Protein AF-A0A9D5GF96-F1 (afdb_monomer_lite)

Radius of gyration: 24.93 Å; chains: 1; bounding box: 63×46×64 Å

Sequence (217 aa):
MEAALASGSPEESEHNRRQPTAHPGPMIQRDYLDPLGLSAAKLAEHIGMDGRVLDAMLSGKRSIDVAAAIRLGRSLQLNPVIIMERQTRYDFAVLRDDAELESIDVLPRDENFPFPEIGYLRGRLAGLRETWGYGDVRPETLGFLADADYDGHDMLLRLHDLRPGARLRVYAPEGHVLWVGVVLETLQGQPLLPYARPGVWIGWFVQRYRADFIPAR

Foldseek 3Di:
DDDDDPDPDPVVVPVPPDPQLDQCLCVCCVVFCVVVVHQLCNLCVVLVHDSVVSVCSNVVVDQQDLSNLVSSCVVRVHDSVVNVVSSVVNVCSVCVPPPVVVPDDDDDPDFPNDPDPDDWFKFWKAFDADDDDDDDDDHGFIWTFGCPPPPDDDNDGDIGGLAFQKWKFWADPVGHTPDTGTFHADPVGHTDDPPDDPPPVVVRHVVGTIMTIDDHD

pLDDT: mean 78.45, std 20.16, range [30.78, 98.38]

Structure (mmCIF, N/CA/C/O backbone):
data_AF-A0A9D5GF96-F1
#
_entry.id   AF-A0A9D5GF96-F1
#
loop_
_atom_site.group_PDB
_atom_site.id
_atom_site.type_symbol
_atom_site.label_atom_id
_atom_site.label_alt_id
_atom_site.label_comp_id
_atom_site.label_asym_id
_atom_site.label_entity_id
_atom_site.label_seq_id
_atom_site.pdbx_PDB_ins_code
_atom_site.Cartn_x
_atom_site.Cartn_y
_atom_site.Cartn_z
_atom_site.occupancy
_atom_site.B_iso_or_equiv
_atom_site.auth_seq_id
_atom_site.auth_comp_id
_atom_site.auth_asym_id
_atom_site.auth_atom_id
_atom_site.pdbx_PDB_model_num
ATOM 1 N N . MET A 1 1 ? 40.895 -30.930 17.895 1.00 38.97 1 MET A N 1
ATOM 2 C CA . MET A 1 1 ? 39.976 -30.163 18.754 1.00 38.97 1 MET A CA 1
ATOM 3 C C . MET A 1 1 ? 39.258 -29.182 17.845 1.00 38.97 1 MET A C 1
ATOM 5 O O . MET A 1 1 ? 39.724 -28.068 17.704 1.00 38.97 1 MET A O 1
ATOM 9 N N . GLU A 1 2 ? 38.221 -29.641 17.144 1.00 31.61 2 GLU A N 1
ATOM 10 C CA . GLU A 1 2 ? 37.323 -28.772 16.369 1.00 31.61 2 GLU A CA 1
ATOM 11 C C . GLU A 1 2 ? 36.044 -29.558 16.055 1.00 31.61 2 GLU A C 1
ATOM 13 O O . GLU A 1 2 ? 35.947 -30.302 15.084 1.00 31.61 2 GLU A O 1
ATOM 18 N N . ALA A 1 3 ? 35.102 -29.476 16.988 1.00 31.53 3 ALA A N 1
ATOM 19 C CA . ALA A 1 3 ? 33.744 -29.968 16.851 1.00 31.53 3 ALA A CA 1
ATOM 20 C C . ALA A 1 3 ? 32.804 -28.859 17.338 1.00 31.53 3 ALA A C 1
ATOM 22 O O . ALA A 1 3 ? 33.082 -28.254 18.373 1.00 31.53 3 ALA A O 1
ATOM 23 N N . ALA A 1 4 ? 31.692 -28.692 16.612 1.00 30.78 4 ALA A N 1
ATOM 24 C CA . ALA A 1 4 ? 30.549 -27.810 16.877 1.00 30.78 4 ALA A CA 1
ATOM 25 C C . ALA A 1 4 ? 30.834 -26.305 16.645 1.00 30.78 4 ALA A C 1
ATOM 27 O O . ALA A 1 4 ? 31.829 -25.772 17.108 1.00 30.78 4 ALA A O 1
ATOM 28 N N . LEU A 1 5 ? 30.020 -25.537 15.915 1.00 36.00 5 LEU A N 1
ATOM 29 C CA . LEU A 1 5 ? 28.557 -25.504 15.902 1.00 36.00 5 LEU A CA 1
ATOM 30 C C . LEU A 1 5 ? 28.037 -25.102 14.508 1.00 36.00 5 LEU A C 1
ATOM 32 O O . LEU A 1 5 ? 27.970 -23.924 14.169 1.00 36.00 5 LEU A O 1
ATOM 36 N N . ALA A 1 6 ? 27.625 -26.088 13.715 1.00 47.34 6 ALA A N 1
ATOM 37 C CA . ALA A 1 6 ? 26.588 -25.897 12.710 1.00 47.34 6 ALA A CA 1
ATOM 38 C C . ALA A 1 6 ? 25.279 -26.367 13.354 1.00 47.34 6 ALA A C 1
ATOM 40 O O . ALA A 1 6 ? 24.998 -27.562 13.405 1.00 47.34 6 ALA A O 1
ATOM 41 N N . SER A 1 7 ? 24.520 -25.435 13.924 1.00 37.41 7 SER A N 1
ATOM 42 C CA . SER A 1 7 ? 23.167 -25.689 14.424 1.00 37.41 7 SER A CA 1
ATOM 43 C C . SER A 1 7 ? 22.298 -24.451 14.212 1.00 37.41 7 SER A C 1
ATOM 45 O O . SER A 1 7 ? 21.843 -23.826 15.164 1.00 37.41 7 SER A O 1
ATOM 47 N N . GLY A 1 8 ? 22.087 -24.083 12.948 1.00 33.91 8 GLY A N 1
ATOM 48 C CA . GLY A 1 8 ? 20.851 -23.401 12.579 1.00 33.91 8 GLY A CA 1
ATOM 49 C C . GLY A 1 8 ? 19.760 -24.465 12.562 1.00 33.91 8 GLY A C 1
ATOM 50 O O . GLY A 1 8 ? 19.752 -25.319 11.676 1.00 33.91 8 GLY A O 1
ATOM 51 N N . SER A 1 9 ? 18.928 -24.497 13.600 1.00 34.41 9 SER A N 1
ATOM 52 C CA . SER A 1 9 ? 17.789 -25.413 13.693 1.00 34.41 9 SER A CA 1
ATOM 53 C C . SER A 1 9 ? 16.828 -25.166 12.514 1.00 34.41 9 SER A C 1
ATOM 55 O O . SER A 1 9 ? 16.569 -24.002 12.197 1.00 34.41 9 SER A O 1
ATOM 57 N N . PRO A 1 10 ? 16.237 -26.208 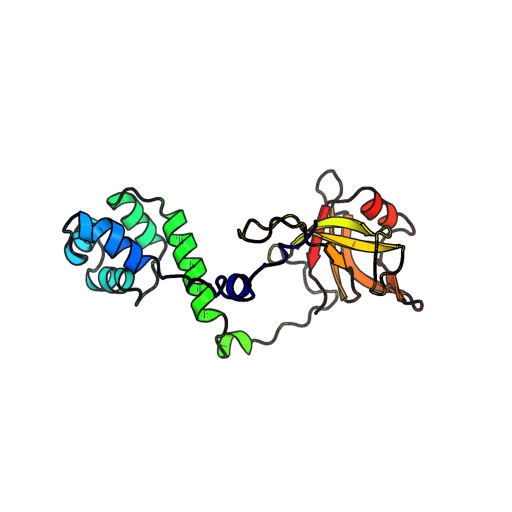11.892 1.00 39.41 10 PRO A N 1
ATOM 58 C CA . PRO A 1 10 ? 15.168 -26.037 10.903 1.00 39.41 10 PRO A CA 1
ATOM 59 C C . PRO A 1 10 ? 13.952 -25.262 11.450 1.00 39.41 10 PRO A C 1
ATOM 61 O O . PRO A 1 10 ? 13.123 -24.791 10.675 1.00 39.41 10 PRO A O 1
ATOM 64 N N . GLU A 1 11 ? 13.862 -25.079 12.770 1.00 37.50 11 GLU A N 1
ATOM 65 C CA . GLU A 1 11 ? 12.769 -24.379 13.447 1.00 37.50 11 GLU A CA 1
ATOM 66 C C . GLU A 1 11 ? 12.821 -22.842 13.304 1.00 37.50 11 GLU A C 1
ATOM 68 O O . GLU A 1 11 ? 11.777 -22.192 13.373 1.00 37.50 11 GLU A O 1
ATOM 73 N N . GLU A 1 12 ? 13.980 -22.230 13.014 1.00 35.09 12 GLU A N 1
ATOM 74 C CA . GLU A 1 12 ? 14.066 -20.768 12.785 1.00 35.09 12 GLU A CA 1
ATOM 75 C C . GLU A 1 12 ? 13.494 -20.340 11.421 1.00 35.09 12 GLU A C 1
ATOM 77 O O . GLU A 1 12 ? 13.177 -19.169 11.211 1.00 35.09 12 GLU A O 1
ATOM 82 N N . SER A 1 13 ? 13.277 -21.294 10.509 1.00 36.12 13 SER A N 1
ATOM 83 C CA . SER A 1 13 ? 12.710 -21.041 9.174 1.00 36.12 13 SER A CA 1
ATOM 84 C C . SER A 1 13 ? 11.177 -20.985 9.170 1.00 36.12 13 SER A C 1
ATOM 86 O O . SER A 1 13 ? 10.570 -20.607 8.168 1.00 36.12 13 SER A O 1
ATOM 88 N N . GLU A 1 14 ? 10.536 -21.342 10.286 1.00 34.00 14 GLU A N 1
ATOM 89 C CA . GLU A 1 14 ? 9.080 -21.481 10.379 1.00 34.00 14 GLU A CA 1
ATOM 90 C C . GLU A 1 14 ? 8.408 -20.409 11.253 1.00 34.00 14 GLU A C 1
ATOM 92 O O . GLU A 1 14 ? 7.183 -20.266 11.234 1.00 34.00 14 GLU A O 1
ATOM 97 N N . HIS A 1 15 ? 9.190 -19.588 11.967 1.00 36.59 15 HIS A N 1
ATOM 98 C CA . HIS A 1 15 ? 8.663 -18.513 12.816 1.00 36.59 15 HIS A CA 1
ATOM 99 C C . HIS A 1 15 ? 8.299 -17.227 12.047 1.00 36.59 15 HIS A C 1
ATOM 101 O O . HIS A 1 15 ? 7.688 -16.323 12.610 1.00 36.59 15 HIS A O 1
ATOM 107 N N . ASN A 1 16 ? 8.585 -17.154 10.741 1.00 36.28 16 ASN A N 1
ATOM 108 C CA . ASN A 1 16 ? 8.136 -16.059 9.871 1.00 36.28 16 ASN A CA 1
ATOM 109 C C . ASN A 1 16 ? 6.821 -16.390 9.135 1.00 36.28 16 ASN A C 1
ATOM 111 O O . ASN A 1 16 ? 6.555 -15.919 8.024 1.00 36.28 16 ASN A O 1
ATOM 115 N N . ARG A 1 17 ? 5.966 -17.225 9.742 1.00 38.62 17 ARG A N 1
ATOM 116 C CA . ARG A 1 17 ? 4.560 -17.334 9.344 1.00 38.62 17 ARG A CA 1
ATOM 117 C C . ARG A 1 17 ? 3.888 -16.001 9.660 1.00 38.62 17 ARG A C 1
ATOM 119 O O . ARG A 1 17 ? 3.440 -15.796 10.781 1.00 38.62 17 ARG A O 1
ATOM 126 N N . ARG A 1 18 ? 3.871 -15.112 8.658 1.00 47.00 18 ARG A N 1
ATOM 127 C CA . ARG A 1 18 ? 2.873 -14.057 8.413 1.00 47.00 18 ARG A CA 1
ATOM 128 C C . ARG A 1 18 ? 2.091 -13.721 9.684 1.00 47.00 18 ARG A C 1
ATOM 130 O O . ARG A 1 18 ? 1.028 -14.306 9.896 1.00 47.00 18 ARG A O 1
ATOM 137 N N . GLN A 1 19 ? 2.599 -12.824 10.538 1.00 42.56 19 GLN A N 1
ATOM 138 C CA . GLN A 1 19 ? 1.721 -12.258 11.563 1.00 42.56 19 GLN A CA 1
ATOM 139 C C . GLN A 1 19 ? 0.472 -11.767 10.825 1.00 42.56 19 GLN A C 1
ATOM 141 O O . GLN A 1 19 ? 0.627 -10.985 9.879 1.00 42.56 19 GLN A O 1
ATOM 146 N N . PRO A 1 20 ? -0.731 -12.267 11.165 1.00 55.22 20 PRO A N 1
ATOM 147 C CA . PRO A 1 20 ? -1.938 -11.839 10.490 1.00 55.22 20 PRO A CA 1
ATOM 148 C C . PRO A 1 20 ? -1.979 -10.328 10.617 1.00 55.22 20 PRO A C 1
ATOM 150 O O . PRO A 1 20 ? -1.905 -9.798 11.730 1.00 55.22 20 PRO A O 1
ATOM 153 N N . THR A 1 21 ? -2.013 -9.627 9.488 1.00 73.56 21 THR A N 1
ATOM 154 C CA . THR A 1 21 ? -2.214 -8.187 9.506 1.00 73.56 21 THR A CA 1
ATOM 155 C C . THR A 1 21 ? -3.525 -7.978 10.245 1.00 73.56 21 THR A C 1
ATOM 157 O O . THR A 1 21 ? -4.556 -8.478 9.812 1.00 73.56 21 THR A O 1
ATOM 160 N N . ALA A 1 22 ? -3.465 -7.402 11.444 1.00 86.12 22 ALA A N 1
ATOM 161 C CA . ALA A 1 22 ? -4.611 -7.337 12.337 1.00 86.12 22 ALA A CA 1
ATOM 162 C C . ALA A 1 22 ? -5.377 -6.044 12.081 1.00 86.12 22 ALA A C 1
ATOM 164 O O . ALA A 1 22 ? -4.770 -4.981 11.921 1.00 86.12 22 ALA A O 1
ATOM 165 N N . HIS A 1 23 ? -6.706 -6.133 12.084 1.00 94.56 23 HIS A N 1
ATOM 166 C CA . HIS A 1 23 ? -7.559 -4.957 11.985 1.00 94.56 23 HIS A CA 1
ATOM 167 C C . HIS A 1 23 ? -7.183 -3.955 13.099 1.00 94.56 23 HIS A C 1
ATOM 169 O O . HIS A 1 23 ? -6.974 -4.372 14.244 1.00 94.56 23 HIS A O 1
ATOM 175 N N . PRO A 1 24 ? -7.087 -2.643 12.819 1.00 95.88 24 PRO A N 1
ATOM 176 C CA . PRO A 1 24 ? -6.679 -1.658 13.826 1.00 95.88 24 PRO A CA 1
ATOM 177 C C . PRO A 1 24 ? -7.695 -1.493 14.967 1.00 95.88 24 PRO A C 1
ATOM 179 O O . PRO A 1 24 ? -7.305 -1.195 16.090 1.00 95.88 24 PRO A O 1
ATOM 182 N N . GLY A 1 25 ? -8.983 -1.717 14.703 1.00 97.25 25 GLY A N 1
ATOM 183 C CA . GLY A 1 25 ? -10.068 -1.612 15.689 1.00 97.25 25 GLY A CA 1
ATOM 184 C C . GLY A 1 25 ? -9.813 -2.338 17.019 1.00 97.25 25 GLY A C 1
ATOM 185 O O . GLY A 1 25 ? -9.785 -1.668 18.052 1.00 97.25 25 GLY A O 1
ATOM 186 N N . PRO A 1 26 ? -9.562 -3.664 17.021 1.00 96.44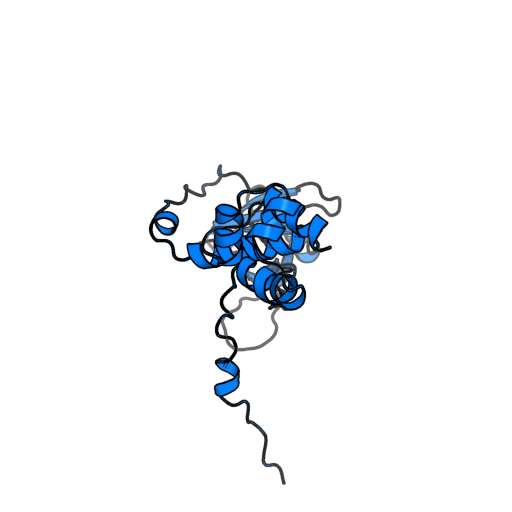 26 PRO A N 1
ATOM 187 C CA . PRO A 1 26 ? -9.292 -4.405 18.255 1.00 96.44 26 PRO A CA 1
ATOM 188 C C . PRO A 1 26 ? -8.087 -3.887 19.048 1.00 96.44 26 PRO A C 1
ATOM 190 O O . PRO A 1 26 ? -8.087 -3.948 20.274 1.00 96.44 26 PRO A O 1
ATOM 193 N N . MET A 1 27 ? -7.075 -3.344 18.362 1.00 95.00 27 MET A N 1
ATOM 194 C CA . MET A 1 27 ? -5.945 -2.672 19.009 1.00 95.00 27 MET A CA 1
ATOM 195 C C . MET A 1 27 ? -6.397 -1.379 19.698 1.00 95.00 27 MET A C 1
ATOM 197 O O . MET A 1 27 ? -6.064 -1.172 20.858 1.00 95.00 27 MET A O 1
ATOM 201 N N . ILE A 1 28 ? -7.221 -0.555 19.040 1.00 96.69 28 ILE A N 1
ATOM 202 C CA . ILE A 1 28 ? -7.760 0.675 19.640 1.00 96.69 28 ILE A CA 1
ATOM 203 C C . ILE A 1 28 ? -8.618 0.353 20.874 1.00 96.69 28 ILE A C 1
ATOM 205 O O . ILE A 1 28 ? -8.499 1.021 21.900 1.00 96.69 28 ILE A O 1
ATOM 209 N N . GLN A 1 29 ? -9.446 -0.693 20.802 1.00 97.12 29 GLN A N 1
ATOM 210 C CA . GLN A 1 29 ? -10.246 -1.149 21.939 1.00 97.12 29 GLN A CA 1
ATOM 211 C C . GLN A 1 29 ? -9.351 -1.549 23.122 1.00 97.12 29 GLN A C 1
ATOM 213 O O . GLN A 1 29 ? -9.458 -0.964 24.199 1.00 97.12 29 GLN A O 1
ATOM 218 N N . ARG A 1 30 ? -8.435 -2.496 22.891 1.00 96.62 30 ARG A N 1
ATOM 219 C CA . ARG A 1 30 ? -7.585 -3.096 23.927 1.00 96.62 30 ARG A CA 1
ATOM 220 C C . ARG A 1 30 ? -6.588 -2.114 24.537 1.00 96.62 30 ARG A C 1
ATOM 222 O O . ARG A 1 30 ? -6.356 -2.149 25.740 1.00 96.62 30 ARG A O 1
ATOM 229 N N . ASP A 1 31 ? -5.982 -1.263 23.714 1.00 96.00 31 ASP A N 1
ATOM 230 C CA . ASP A 1 31 ? -4.840 -0.444 24.133 1.00 96.00 31 ASP A CA 1
ATOM 231 C C . ASP A 1 31 ? -5.268 0.964 24.590 1.00 96.00 31 ASP A C 1
ATOM 233 O O . ASP A 1 31 ? -4.484 1.650 25.244 1.00 96.00 31 ASP A O 1
ATOM 237 N N . TYR A 1 32 ? -6.509 1.391 24.301 1.00 96.44 32 TYR A N 1
ATOM 238 C CA . TYR A 1 32 ? -7.006 2.730 24.654 1.00 96.44 32 TYR A CA 1
ATOM 239 C C . TYR A 1 32 ? -8.335 2.714 25.401 1.00 96.44 32 TYR A C 1
ATOM 241 O O . TYR A 1 32 ? -8.419 3.288 26.483 1.00 96.44 32 TYR A O 1
ATOM 249 N N . LEU A 1 33 ? -9.381 2.077 24.871 1.00 97.00 33 LEU A N 1
ATOM 250 C CA . LEU A 1 33 ? -10.693 2.132 25.528 1.00 97.00 33 LEU A CA 1
ATOM 251 C C . LEU A 1 33 ? -10.716 1.327 26.828 1.00 97.00 33 LEU A C 1
ATOM 253 O O . LEU A 1 33 ? -11.199 1.843 27.839 1.00 97.00 33 LEU A O 1
ATOM 257 N N . ASP A 1 34 ? -10.161 0.113 26.819 1.00 97.19 34 ASP A N 1
ATOM 258 C CA . ASP A 1 34 ? -10.153 -0.762 27.994 1.00 97.19 34 ASP A CA 1
ATOM 259 C C . ASP A 1 34 ? -9.369 -0.135 29.169 1.00 97.19 34 ASP A C 1
ATOM 261 O O . ASP A 1 34 ? -9.931 -0.057 30.266 1.00 97.19 34 ASP A O 1
ATOM 265 N N . PRO A 1 35 ? -8.149 0.422 28.985 1.00 97.31 35 PRO A N 1
ATOM 266 C CA . PRO A 1 35 ? -7.425 1.104 30.062 1.00 97.31 35 PRO A CA 1
ATOM 267 C C . PRO A 1 35 ? -8.110 2.381 30.562 1.00 97.31 35 PRO A C 1
ATOM 269 O O . PRO A 1 35 ? -7.945 2.752 31.724 1.00 97.31 35 PRO A O 1
ATOM 272 N N . LEU A 1 36 ? -8.881 3.058 29.705 1.00 96.19 36 LEU A N 1
ATOM 273 C CA . LEU A 1 36 ? -9.633 4.263 30.070 1.00 96.19 36 LEU A CA 1
ATOM 274 C C . LEU A 1 36 ? -11.008 3.951 30.686 1.00 96.19 36 LEU A C 1
ATOM 276 O O . LEU A 1 36 ? -11.703 4.874 31.116 1.00 96.19 36 LEU A O 1
ATOM 280 N N . GLY A 1 37 ? -11.434 2.682 30.716 1.00 96.56 37 GLY A N 1
ATOM 281 C CA . GLY A 1 37 ? -12.782 2.298 31.149 1.00 96.56 37 GLY A CA 1
ATOM 282 C C . GLY A 1 37 ? -13.891 2.923 30.290 1.00 96.56 37 GLY A C 1
ATOM 283 O O . GLY A 1 37 ? -15.000 3.177 30.776 1.00 96.56 37 GLY A O 1
ATOM 284 N N . LEU A 1 38 ? -13.590 3.226 29.023 1.00 96.25 38 LEU A N 1
ATOM 285 C CA . LEU A 1 38 ? -14.514 3.856 28.084 1.00 96.25 38 LEU A CA 1
ATOM 286 C C . LEU A 1 38 ? -15.222 2.798 27.242 1.00 96.25 38 LEU A C 1
ATOM 288 O O . LEU A 1 38 ? -14.599 1.909 26.675 1.00 96.25 38 LEU A O 1
ATOM 292 N N . SER A 1 39 ? -16.541 2.925 27.104 1.00 96.44 39 SER A N 1
ATOM 293 C CA . SER A 1 39 ? -17.283 2.123 26.133 1.00 96.44 39 SER A CA 1
ATOM 294 C C . SER A 1 39 ? -17.222 2.758 24.745 1.00 96.44 39 SER A C 1
ATOM 296 O O . SER A 1 39 ? -17.153 3.985 24.617 1.00 96.44 39 SER A O 1
ATOM 298 N N . ALA A 1 40 ? -17.346 1.932 23.702 1.00 95.81 40 ALA A N 1
ATOM 299 C CA . ALA A 1 40 ? -17.479 2.406 22.325 1.00 95.81 40 ALA A CA 1
ATOM 300 C C . ALA A 1 40 ? -18.628 3.419 22.182 1.00 95.81 40 ALA A C 1
ATOM 302 O O . ALA A 1 40 ? -18.462 4.450 21.544 1.00 95.81 40 ALA A O 1
ATOM 303 N N . ALA A 1 41 ? -19.765 3.190 22.849 1.00 97.06 41 ALA A N 1
ATOM 304 C CA . ALA A 1 41 ? -20.898 4.115 22.833 1.00 97.06 41 ALA A CA 1
ATOM 305 C C . ALA A 1 41 ? -20.548 5.505 23.399 1.00 97.06 41 ALA A C 1
ATOM 307 O O . ALA A 1 41 ? -20.886 6.514 22.784 1.00 97.06 41 ALA A O 1
ATOM 308 N N . LYS A 1 42 ? -19.833 5.565 24.534 1.00 97.25 42 LYS A N 1
ATOM 309 C CA . LYS A 1 42 ? -19.400 6.840 25.132 1.00 97.25 42 LYS A CA 1
ATOM 310 C C . LYS A 1 42 ? -18.404 7.571 24.239 1.00 97.25 42 LYS A C 1
ATOM 312 O O . LYS A 1 42 ? -18.502 8.784 24.072 1.00 97.25 42 LYS A O 1
ATOM 317 N N . LEU A 1 43 ? -17.452 6.838 23.660 1.00 97.62 43 LEU A N 1
ATOM 318 C CA . LEU A 1 43 ? -16.499 7.435 22.732 1.00 97.62 43 LEU A CA 1
ATOM 319 C C . LEU A 1 43 ? -17.211 7.958 21.482 1.00 97.62 43 LEU A C 1
ATOM 321 O O . LEU A 1 43 ? -16.939 9.079 21.069 1.00 97.62 43 LEU A O 1
ATOM 325 N N . ALA A 1 44 ? -18.144 7.185 20.920 1.00 97.88 44 ALA A N 1
ATOM 326 C CA . ALA A 1 44 ? -18.920 7.563 19.744 1.00 97.88 44 ALA A CA 1
ATOM 327 C C . ALA A 1 44 ? -19.703 8.861 19.967 1.00 97.88 44 ALA A C 1
ATOM 329 O O . ALA A 1 44 ? -19.642 9.750 19.121 1.00 97.88 44 ALA A O 1
ATOM 330 N N . GLU A 1 45 ? -20.361 9.008 21.119 1.00 97.69 45 GLU A N 1
ATOM 331 C CA . GLU A 1 45 ? -21.038 10.250 21.504 1.00 97.69 45 GLU A CA 1
ATOM 332 C C . GLU A 1 45 ? -20.054 11.428 21.555 1.00 97.69 45 GLU A C 1
ATOM 334 O O . GLU A 1 45 ? -20.284 12.458 20.920 1.00 97.69 45 GLU A O 1
ATOM 339 N N . HIS A 1 46 ? -18.913 11.249 22.228 1.00 97.19 46 HIS A N 1
ATOM 340 C CA . HIS A 1 46 ? -17.884 12.283 22.349 1.00 97.19 46 HIS A CA 1
ATOM 341 C C . HIS A 1 46 ? -17.313 12.719 20.993 1.00 97.19 46 HIS A C 1
ATOM 343 O O . HIS A 1 46 ? -17.097 13.909 20.761 1.00 97.19 46 HIS A O 1
ATOM 349 N N . ILE A 1 47 ? -17.088 11.769 20.082 1.00 96.94 47 ILE A N 1
ATOM 350 C CA . ILE A 1 47 ? -16.547 12.058 18.753 1.00 96.94 47 ILE A CA 1
ATOM 351 C C . ILE A 1 47 ? -17.627 12.307 17.701 1.00 96.94 47 ILE A C 1
ATOM 353 O O . ILE A 1 47 ? -17.275 12.442 16.532 1.00 96.94 47 ILE A O 1
ATOM 357 N N . GLY A 1 48 ? -18.910 12.377 18.071 1.00 96.75 48 GLY A N 1
ATOM 358 C CA . GLY A 1 48 ? -20.030 12.666 17.169 1.00 96.75 48 GLY A CA 1
ATOM 359 C C . GLY A 1 48 ? -20.240 11.622 16.065 1.00 96.75 48 GLY A C 1
ATOM 360 O O . GLY A 1 48 ? -20.389 11.995 14.898 1.00 96.75 48 GLY A O 1
ATOM 361 N N . MET A 1 49 ? -20.189 10.336 16.411 1.00 97.62 49 MET A N 1
ATOM 362 C CA . MET A 1 49 ? -20.414 9.189 15.523 1.00 97.62 49 MET A CA 1
ATOM 363 C C . MET A 1 49 ? -21.553 8.302 16.036 1.00 97.62 49 MET A C 1
ATOM 365 O O . MET A 1 49 ? -21.883 8.311 17.219 1.00 97.62 49 MET A O 1
ATOM 369 N N . ASP A 1 50 ? -22.134 7.494 15.148 1.00 97.81 50 ASP A N 1
ATOM 370 C CA . ASP A 1 50 ? -23.068 6.447 15.559 1.00 97.81 50 ASP A CA 1
ATOM 371 C C . ASP A 1 50 ? -22.339 5.352 16.360 1.00 97.81 50 ASP A C 1
ATOM 373 O O . ASP A 1 50 ? -21.289 4.845 15.949 1.00 97.81 50 ASP A O 1
ATOM 377 N N . GLY A 1 51 ? -22.911 4.977 17.506 1.00 96.81 51 GLY A N 1
ATOM 378 C CA . GLY A 1 51 ? -22.309 4.009 18.422 1.00 96.81 51 GLY A CA 1
ATOM 379 C C . GLY A 1 51 ? -22.155 2.609 17.831 1.00 96.81 51 GLY A C 1
ATOM 380 O O . GLY A 1 51 ? -21.151 1.955 18.096 1.00 96.81 51 GLY A O 1
ATOM 381 N N . ARG A 1 52 ? -23.097 2.157 16.991 1.00 97.31 52 ARG A N 1
ATOM 382 C CA . ARG A 1 52 ? -23.009 0.841 16.332 1.00 97.31 52 ARG A CA 1
ATOM 383 C C . ARG A 1 52 ? -21.951 0.849 15.238 1.00 97.31 52 ARG A C 1
ATOM 385 O O . ARG A 1 52 ? -21.267 -0.153 15.049 1.00 97.31 52 ARG A O 1
ATOM 392 N N . VAL A 1 53 ? -21.803 1.970 14.530 1.00 97.62 53 VAL A N 1
ATOM 393 C CA . VAL A 1 53 ? -20.738 2.143 13.534 1.00 97.62 53 VAL A CA 1
ATOM 394 C C . VAL A 1 53 ? -19.368 2.052 14.195 1.00 97.62 53 VAL A C 1
ATOM 396 O O . VAL A 1 53 ? -18.531 1.283 13.720 1.00 97.62 53 VAL A O 1
ATOM 399 N N . LEU A 1 54 ? -19.150 2.782 15.294 1.00 97.94 54 LEU A N 1
ATOM 400 C CA . LEU A 1 54 ? -17.869 2.736 15.997 1.00 97.94 54 LEU A CA 1
ATOM 401 C C . LEU A 1 54 ? -17.608 1.356 16.618 1.00 97.94 54 LEU A C 1
ATOM 403 O O . LEU A 1 54 ? -16.501 0.845 16.504 1.00 97.94 54 LEU A O 1
ATOM 407 N N . ASP A 1 55 ? -18.617 0.716 17.208 1.00 97.75 55 ASP A N 1
ATOM 408 C CA . ASP A 1 55 ? -18.488 -0.638 17.764 1.00 97.75 55 ASP A CA 1
ATOM 409 C C . ASP A 1 55 ? -18.113 -1.682 16.693 1.00 97.75 55 ASP A C 1
ATOM 411 O O . ASP A 1 55 ? -17.203 -2.494 16.881 1.00 97.75 55 ASP A O 1
ATOM 415 N N . ALA A 1 56 ? -18.738 -1.620 15.513 1.00 97.81 56 ALA A N 1
ATOM 416 C CA . ALA A 1 56 ? -18.383 -2.483 14.387 1.00 97.81 56 ALA A CA 1
ATOM 417 C C . ALA A 1 56 ? -16.940 -2.243 13.905 1.00 97.81 56 ALA A C 1
ATOM 419 O O . ALA A 1 56 ? -16.235 -3.198 13.577 1.00 97.81 56 ALA A O 1
ATOM 420 N N . MET A 1 57 ? -16.488 -0.985 13.900 1.00 98.00 57 MET A N 1
ATOM 421 C CA . MET A 1 57 ? -15.107 -0.627 13.568 1.00 98.00 57 MET A CA 1
ATOM 422 C C . MET A 1 57 ? -14.109 -1.165 14.600 1.00 98.00 57 MET A C 1
ATOM 424 O O . MET A 1 57 ? -13.111 -1.787 14.239 1.00 98.00 57 MET A O 1
ATOM 428 N N . LEU A 1 58 ? -14.390 -0.981 15.891 1.00 97.12 58 LEU A N 1
ATOM 429 C CA . LEU A 1 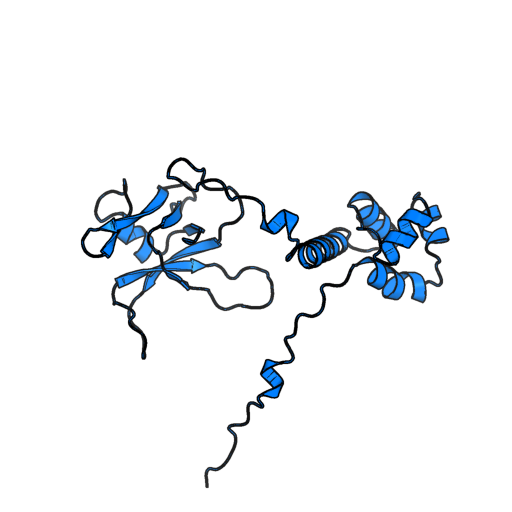58 ? -13.530 -1.438 16.985 1.00 97.12 58 LEU A CA 1
ATOM 430 C C . LEU A 1 58 ? -13.493 -2.965 17.112 1.00 97.12 58 LEU A C 1
ATOM 432 O O . LEU A 1 58 ? -12.463 -3.525 17.468 1.00 97.12 58 LEU A O 1
ATOM 436 N N . SER A 1 59 ? -14.567 -3.661 16.744 1.00 96.06 59 SER A N 1
ATOM 437 C CA . SER A 1 59 ? -14.594 -5.130 16.689 1.00 96.06 59 SER A CA 1
ATOM 438 C C . SER A 1 59 ? -14.003 -5.719 15.401 1.00 96.06 59 SER A C 1
ATOM 440 O O . SER A 1 59 ? -13.951 -6.940 15.260 1.00 96.06 59 SER A O 1
ATOM 442 N N . GLY A 1 60 ? -13.551 -4.881 14.462 1.00 95.44 60 GLY A N 1
ATOM 443 C CA . GLY A 1 60 ? -12.967 -5.317 13.190 1.00 95.44 60 GLY A CA 1
ATOM 444 C C . GLY A 1 60 ? -13.961 -5.890 12.186 1.00 95.44 60 GLY A C 1
ATOM 445 O O . GLY A 1 60 ? -13.562 -6.536 11.224 1.00 95.44 60 GLY A O 1
ATOM 446 N N . LYS A 1 61 ? -15.258 -5.650 12.395 1.00 95.56 61 LYS A N 1
ATOM 447 C CA . LYS A 1 61 ? -16.335 -6.051 11.475 1.00 95.56 61 LYS A CA 1
ATOM 448 C C . LYS A 1 61 ? -16.580 -5.017 10.377 1.00 95.56 61 LYS A C 1
ATOM 450 O O . LYS A 1 61 ? -17.367 -5.262 9.467 1.00 95.56 61 LYS A O 1
ATOM 455 N N . ARG A 1 62 ? -15.965 -3.839 10.495 1.00 95.88 62 ARG A N 1
ATOM 456 C CA . ARG A 1 62 ? -16.067 -2.732 9.546 1.00 95.88 62 ARG A CA 1
ATOM 457 C C . ARG A 1 62 ? -14.737 -1.993 9.469 1.00 95.88 62 ARG A C 1
ATOM 459 O O . ARG A 1 62 ? -14.169 -1.681 10.509 1.00 95.88 62 ARG A O 1
ATOM 466 N N . SER A 1 63 ? -14.310 -1.634 8.263 1.00 96.88 63 SER A N 1
ATOM 467 C CA . SER A 1 63 ? -13.121 -0.805 8.067 1.00 96.88 63 SER A CA 1
ATOM 468 C C . SER A 1 63 ? -13.283 0.580 8.697 1.00 96.88 63 SER A C 1
ATOM 470 O O . SER A 1 63 ? -14.367 1.174 8.672 1.00 96.88 63 SER A O 1
ATOM 472 N N . ILE A 1 64 ? -12.191 1.105 9.246 1.00 97.44 64 ILE A N 1
ATOM 473 C CA . ILE A 1 64 ? -12.100 2.484 9.726 1.00 97.44 64 ILE A CA 1
ATOM 474 C C . ILE A 1 64 ? -11.853 3.404 8.527 1.00 97.44 64 ILE A C 1
ATOM 476 O O . ILE A 1 64 ? -10.829 3.298 7.860 1.00 97.44 64 ILE A O 1
ATOM 480 N N . ASP A 1 65 ? -12.778 4.326 8.256 1.00 97.31 65 ASP A N 1
ATOM 481 C CA . ASP A 1 65 ? -12.567 5.356 7.237 1.00 97.31 65 ASP A CA 1
ATOM 482 C C . ASP A 1 65 ? -11.690 6.516 7.754 1.00 97.31 65 ASP A C 1
ATOM 484 O O . ASP A 1 65 ? -11.423 6.661 8.951 1.00 97.31 65 ASP A O 1
ATOM 488 N N . VAL A 1 66 ? -11.245 7.384 6.839 1.00 97.94 66 VAL A N 1
ATOM 489 C CA . VAL A 1 66 ? -10.360 8.516 7.164 1.00 97.94 66 VAL A CA 1
ATOM 490 C C . VAL A 1 66 ? -11.003 9.486 8.162 1.00 97.94 66 VAL A C 1
ATOM 492 O O . VAL A 1 66 ? -10.322 10.011 9.046 1.00 97.94 66 VAL A O 1
ATOM 495 N N . ALA A 1 67 ? -12.312 9.730 8.055 1.00 97.94 67 ALA A N 1
ATOM 496 C CA . ALA A 1 67 ? -13.008 10.653 8.948 1.00 97.94 67 ALA A CA 1
ATOM 497 C C . ALA A 1 67 ? -13.065 10.099 10.381 1.00 97.94 67 ALA A C 1
ATOM 499 O O . ALA A 1 67 ? -12.821 10.843 11.338 1.00 97.94 67 ALA A O 1
ATOM 500 N N . ALA A 1 68 ? -13.323 8.800 10.531 1.00 97.88 68 ALA A N 1
ATOM 501 C CA . ALA A 1 68 ? -13.270 8.081 11.795 1.00 97.88 68 ALA A CA 1
ATOM 502 C C . ALA A 1 68 ? -11.847 8.064 12.369 1.00 97.88 68 ALA A C 1
ATOM 504 O O . ALA A 1 68 ? -11.667 8.379 13.545 1.00 97.88 68 ALA A O 1
ATOM 505 N N . ALA A 1 69 ? -10.825 7.799 11.547 1.00 98.06 69 ALA A N 1
ATOM 506 C CA . ALA A 1 69 ? -9.429 7.826 11.981 1.00 98.06 69 ALA A CA 1
ATOM 507 C C . ALA A 1 69 ? -9.020 9.203 12.532 1.00 98.06 69 ALA A C 1
ATOM 509 O O . ALA A 1 69 ? -8.396 9.275 13.588 1.00 98.06 69 ALA A O 1
ATOM 510 N N . ILE A 1 70 ? -9.415 10.305 11.881 1.00 98.38 70 ILE A N 1
ATOM 511 C CA . ILE A 1 70 ? -9.155 11.672 12.374 1.00 98.38 70 ILE A CA 1
ATOM 512 C C . ILE A 1 70 ? -9.882 11.937 13.698 1.00 98.38 70 ILE A C 1
ATOM 514 O O . ILE A 1 70 ? -9.298 12.524 14.612 1.00 98.38 70 ILE A O 1
ATOM 518 N N . ARG A 1 71 ? -11.146 11.517 13.817 1.00 98.25 71 ARG A N 1
ATOM 519 C CA . ARG A 1 71 ? -11.938 11.672 15.049 1.00 98.25 71 ARG A CA 1
ATOM 520 C C . ARG A 1 71 ? -11.312 10.911 16.220 1.00 98.25 71 ARG A C 1
ATOM 522 O O . ARG A 1 71 ? -11.107 11.496 17.283 1.00 98.25 71 ARG A O 1
ATOM 529 N N . LEU A 1 72 ? -10.937 9.653 15.995 1.00 97.75 72 LEU A N 1
ATOM 530 C CA . LEU A 1 72 ? -10.224 8.819 16.964 1.00 97.75 72 LEU A CA 1
ATOM 531 C C . LEU A 1 72 ? -8.858 9.411 17.312 1.00 97.75 72 LEU A C 1
ATOM 533 O O . LEU A 1 72 ? -8.532 9.538 18.487 1.00 97.75 72 LEU A O 1
ATOM 537 N N . GLY A 1 73 ? -8.096 9.852 16.309 1.00 97.12 73 GLY A N 1
ATOM 538 C CA . GLY A 1 73 ? -6.788 10.476 16.492 1.00 97.12 73 GLY A CA 1
ATOM 539 C C . GLY A 1 73 ? -6.840 11.725 17.367 1.00 97.12 73 GLY A C 1
ATOM 540 O O . GLY A 1 73 ? -6.041 11.874 18.286 1.00 97.12 73 GLY A O 1
ATOM 541 N N . ARG A 1 74 ? -7.834 12.592 17.154 1.00 96.75 74 ARG A N 1
ATOM 542 C CA . ARG A 1 74 ? -8.036 13.786 17.989 1.00 96.75 74 ARG A CA 1
ATOM 543 C C . ARG A 1 74 ? -8.464 13.451 19.415 1.00 96.75 74 ARG A C 1
ATOM 545 O O . ARG A 1 74 ? -7.984 14.093 20.341 1.00 96.75 74 ARG A O 1
ATOM 552 N N . SER A 1 75 ? -9.357 12.478 19.591 1.00 96.94 75 SER A N 1
ATOM 553 C CA . SER A 1 75 ? -9.891 12.124 20.912 1.00 96.94 75 SER A CA 1
ATOM 554 C C . SER A 1 75 ? -8.890 11.344 21.770 1.00 96.94 75 SER A C 1
ATOM 556 O O . SER A 1 75 ? -8.757 11.617 22.959 1.00 96.94 75 SER A O 1
ATOM 558 N N . LEU A 1 76 ? -8.151 10.415 21.160 1.00 95.94 76 LEU A N 1
ATOM 559 C CA . LEU A 1 76 ? -7.218 9.510 21.839 1.00 95.94 76 LEU A CA 1
ATOM 560 C C . LEU A 1 76 ? -5.749 9.948 21.716 1.00 95.94 76 LEU A C 1
ATOM 562 O O . LEU A 1 76 ? -4.859 9.224 22.149 1.00 95.94 76 LEU A O 1
ATOM 566 N N . GLN A 1 77 ? -5.492 11.120 21.123 1.00 95.56 77 GLN A N 1
ATOM 567 C CA . GLN A 1 77 ? -4.149 11.663 20.864 1.00 95.56 77 GLN A CA 1
ATOM 568 C C . GLN A 1 77 ? -3.267 10.717 20.032 1.00 95.56 77 GLN A C 1
ATOM 570 O O . GLN A 1 77 ? -2.070 10.564 20.273 1.00 95.56 77 GLN A O 1
ATOM 575 N N . LEU A 1 78 ? -3.873 10.090 19.023 1.00 93.75 78 LEU A N 1
ATOM 576 C CA . LEU A 1 78 ? -3.198 9.201 18.084 1.00 93.75 78 LEU A CA 1
ATOM 577 C C . LEU A 1 78 ? -2.932 9.888 16.756 1.00 93.75 78 LEU A C 1
ATOM 579 O O . LEU A 1 78 ? -3.695 10.744 16.312 1.00 93.75 78 LEU A O 1
ATOM 583 N N . ASN A 1 79 ? -1.870 9.454 16.077 1.00 94.62 79 ASN A N 1
ATOM 584 C CA . ASN A 1 79 ? -1.651 9.854 14.698 1.00 94.62 79 ASN A CA 1
ATOM 585 C C . ASN A 1 79 ? -2.649 9.102 13.789 1.00 94.62 79 ASN A C 1
ATOM 587 O O . ASN A 1 79 ? -2.527 7.881 13.648 1.00 94.62 79 ASN A O 1
ATOM 591 N N . PRO A 1 80 ? -3.610 9.796 13.145 1.00 95.31 80 PRO A N 1
ATOM 592 C CA . PRO A 1 80 ? -4.605 9.152 12.289 1.00 95.31 80 PRO A CA 1
ATOM 593 C C . PRO A 1 80 ? -3.982 8.454 11.073 1.00 95.31 80 PRO A C 1
ATOM 595 O O . PRO A 1 80 ? -4.545 7.480 10.582 1.00 95.31 80 PRO A O 1
ATOM 598 N N . VAL A 1 81 ? -2.804 8.898 10.617 1.00 93.19 81 VAL A N 1
ATOM 599 C CA . VAL A 1 81 ? -2.082 8.268 9.502 1.00 93.19 81 VAL A CA 1
ATOM 600 C C . VAL A 1 81 ? -1.684 6.836 9.856 1.00 93.19 81 VAL A C 1
ATOM 602 O O . VAL A 1 81 ? -1.902 5.937 9.056 1.00 93.19 81 VAL A O 1
ATOM 605 N N . ILE A 1 82 ? -1.219 6.592 11.085 1.00 90.88 82 ILE A N 1
ATOM 606 C CA . ILE A 1 82 ? -0.829 5.246 11.541 1.00 90.88 82 ILE A CA 1
ATOM 607 C C . ILE A 1 82 ? -2.044 4.306 11.593 1.00 90.88 82 ILE A C 1
ATOM 609 O O . ILE A 1 82 ? -1.930 3.117 11.287 1.00 90.88 82 ILE A O 1
ATOM 613 N N . ILE A 1 83 ? -3.221 4.824 11.969 1.00 94.56 83 ILE A N 1
ATOM 614 C CA . ILE A 1 83 ? -4.473 4.050 11.951 1.00 94.56 83 ILE A CA 1
ATOM 615 C C . ILE A 1 83 ? -4.806 3.649 10.511 1.00 94.56 83 ILE A C 1
ATOM 617 O O . ILE A 1 83 ? -5.074 2.475 10.254 1.00 94.56 83 ILE A O 1
ATOM 621 N N . MET A 1 84 ? -4.732 4.600 9.576 1.00 96.50 84 MET A N 1
ATOM 622 C CA . MET A 1 84 ? -5.015 4.343 8.164 1.00 96.50 84 MET A CA 1
ATOM 623 C C . MET A 1 84 ? -4.000 3.402 7.521 1.00 96.50 84 MET A C 1
ATOM 625 O O . MET A 1 84 ? -4.401 2.517 6.781 1.00 96.50 84 MET A O 1
ATOM 629 N N . GLU A 1 85 ? -2.709 3.518 7.825 1.00 89.31 85 GLU A N 1
ATOM 630 C CA . GLU A 1 85 ? -1.691 2.581 7.334 1.00 89.31 85 GLU A CA 1
ATOM 631 C C . GLU A 1 85 ? -2.004 1.141 7.756 1.00 89.31 85 GLU A C 1
ATOM 633 O O . GLU A 1 85 ? -1.929 0.217 6.945 1.00 89.31 85 GLU A O 1
ATOM 638 N N . ARG A 1 86 ? -2.406 0.940 9.018 1.00 93.00 86 ARG A N 1
ATOM 639 C CA . ARG A 1 86 ? -2.814 -0.379 9.520 1.00 93.00 86 ARG A CA 1
ATOM 640 C C . ARG A 1 86 ? -4.099 -0.870 8.864 1.00 93.00 86 ARG A C 1
ATOM 642 O O . ARG A 1 86 ? -4.159 -2.043 8.507 1.00 93.00 86 ARG A O 1
ATOM 649 N N . GLN A 1 87 ? -5.091 0.005 8.698 1.00 95.25 87 GLN A N 1
ATOM 650 C CA . GLN A 1 87 ? -6.339 -0.335 8.013 1.00 95.25 87 GLN A CA 1
ATOM 651 C C . GLN A 1 87 ? -6.068 -0.767 6.572 1.00 95.25 87 GLN A C 1
ATOM 653 O O . GLN A 1 87 ? -6.459 -1.857 6.184 1.00 95.25 87 GLN A O 1
ATOM 658 N N . THR A 1 88 ? -5.315 0.032 5.818 1.00 91.44 88 THR A N 1
ATOM 659 C CA . THR A 1 88 ? -4.953 -0.257 4.428 1.00 91.44 88 THR A CA 1
ATOM 660 C C . THR A 1 88 ? -4.220 -1.590 4.313 1.00 91.44 88 THR A C 1
ATOM 662 O O . THR A 1 88 ? -4.565 -2.415 3.472 1.00 91.44 88 THR A O 1
ATOM 665 N N . ARG A 1 89 ? -3.234 -1.846 5.184 1.00 87.38 89 ARG A N 1
ATOM 666 C CA . ARG A 1 89 ? -2.519 -3.132 5.197 1.00 87.38 89 ARG A CA 1
ATOM 667 C C . ARG A 1 89 ? -3.458 -4.303 5.499 1.00 87.38 89 ARG A C 1
ATOM 669 O O . ARG A 1 89 ? -3.324 -5.347 4.869 1.00 87.38 89 ARG A O 1
ATOM 676 N N . TYR A 1 90 ? -4.386 -4.141 6.444 1.00 90.50 90 TYR A N 1
ATOM 677 C CA . TYR A 1 90 ? -5.402 -5.152 6.745 1.00 90.50 90 TYR A CA 1
ATOM 678 C C . TYR A 1 90 ? -6.296 -5.422 5.532 1.00 90.50 90 TYR A C 1
ATOM 680 O O . TYR A 1 90 ? -6.441 -6.577 5.141 1.00 90.50 90 TYR A O 1
ATOM 688 N N . ASP A 1 91 ? -6.830 -4.367 4.912 1.00 91.19 91 ASP A N 1
ATOM 689 C CA . ASP A 1 91 ? -7.733 -4.458 3.763 1.00 91.19 91 ASP A CA 1
ATOM 690 C C . ASP A 1 91 ? -7.052 -5.171 2.577 1.00 91.19 91 ASP A C 1
ATOM 692 O O . ASP A 1 91 ? -7.641 -6.066 1.972 1.00 91.19 91 ASP A O 1
ATOM 696 N N . PHE A 1 92 ? -5.775 -4.871 2.299 1.00 87.50 92 PHE A N 1
ATOM 697 C CA . PHE A 1 92 ? -4.987 -5.619 1.309 1.00 87.50 92 PHE A CA 1
ATOM 698 C C . PHE A 1 92 ? -4.805 -7.088 1.688 1.00 87.50 92 PHE A C 1
ATOM 700 O O . PHE A 1 92 ? -4.913 -7.957 0.829 1.00 87.50 92 PHE A O 1
ATOM 707 N N . ALA A 1 93 ? -4.506 -7.383 2.955 1.00 84.94 93 ALA A N 1
ATOM 708 C CA . ALA A 1 93 ? -4.252 -8.749 3.398 1.00 84.94 93 ALA A CA 1
ATOM 709 C C . ALA A 1 93 ? -5.494 -9.643 3.286 1.00 84.94 93 ALA A C 1
ATOM 711 O O . ALA A 1 93 ? -5.357 -10.814 2.936 1.00 84.94 93 ALA A O 1
ATOM 712 N N . VAL A 1 94 ? -6.688 -9.107 3.564 1.00 87.44 94 VAL A N 1
ATOM 713 C CA . VAL A 1 94 ? -7.943 -9.875 3.478 1.00 87.44 94 VAL A CA 1
ATOM 714 C C . VAL A 1 94 ? -8.457 -10.035 2.049 1.00 87.44 94 VAL A C 1
ATOM 716 O O . VAL A 1 94 ? -9.109 -11.034 1.768 1.00 87.44 94 VAL A O 1
ATOM 719 N N . LEU A 1 95 ? -8.144 -9.093 1.152 1.00 87.50 95 LEU A N 1
ATOM 720 C CA . LEU A 1 95 ? -8.559 -9.133 -0.258 1.00 87.50 95 LEU A CA 1
ATOM 721 C C . LEU A 1 95 ? -7.505 -9.731 -1.200 1.00 87.50 95 LEU A C 1
ATOM 723 O O . LEU A 1 95 ? -7.752 -9.830 -2.397 1.00 87.50 95 LEU A O 1
ATOM 727 N N . ARG A 1 96 ? -6.321 -10.099 -0.695 1.00 80.88 96 ARG A N 1
ATOM 728 C CA . ARG A 1 96 ? -5.189 -10.517 -1.539 1.00 80.88 96 ARG A CA 1
ATOM 729 C C . ARG A 1 96 ? -5.518 -11.697 -2.451 1.00 80.88 96 ARG A C 1
ATOM 731 O O . ARG A 1 96 ? -5.082 -11.696 -3.592 1.00 80.88 96 ARG A O 1
ATOM 738 N N . ASP A 1 97 ? -6.255 -12.662 -1.913 1.00 80.69 97 ASP A N 1
ATOM 739 C CA . ASP A 1 97 ? -6.576 -13.931 -2.567 1.00 80.69 97 ASP A CA 1
ATOM 740 C C . ASP A 1 97 ? -8.088 -13.973 -2.925 1.00 80.69 97 ASP A C 1
ATOM 742 O O . ASP A 1 97 ? -8.736 -15.021 -2.871 1.00 80.69 97 ASP A O 1
ATOM 746 N N . ASP A 1 98 ? -8.691 -12.804 -3.193 1.00 89.62 98 ASP A N 1
ATOM 747 C CA . ASP A 1 98 ? -10.095 -12.678 -3.595 1.00 89.62 98 ASP A CA 1
ATOM 748 C C . ASP A 1 98 ? -10.283 -13.121 -5.055 1.00 89.62 98 ASP A C 1
ATOM 750 O O . ASP A 1 98 ? -9.703 -12.549 -5.977 1.00 89.62 98 ASP A O 1
ATOM 754 N N . ALA A 1 99 ? -11.117 -14.142 -5.268 1.00 84.75 99 ALA A N 1
ATOM 755 C CA . ALA A 1 99 ? -11.283 -14.775 -6.575 1.00 84.75 99 ALA A CA 1
ATOM 756 C C . ALA A 1 99 ? -11.880 -13.844 -7.644 1.00 84.75 99 ALA A C 1
ATOM 758 O O . ALA A 1 99 ? -11.568 -13.997 -8.826 1.00 84.75 99 ALA A O 1
ATOM 759 N N . GLU A 1 100 ? -12.738 -12.895 -7.258 1.00 88.44 100 GLU A N 1
ATOM 760 C CA . GLU A 1 100 ? -13.299 -11.925 -8.201 1.00 88.44 100 GLU A CA 1
ATOM 761 C C . GLU A 1 100 ? -12.201 -10.958 -8.651 1.00 88.44 100 GLU A C 1
ATOM 763 O O . GLU A 1 100 ? -12.021 -10.755 -9.854 1.00 88.44 100 GLU A O 1
ATOM 768 N N . LEU A 1 101 ? -11.408 -10.438 -7.708 1.00 86.56 101 LEU A N 1
ATOM 769 C CA . LEU A 1 101 ? -10.293 -9.539 -8.013 1.00 86.56 101 LEU A CA 1
ATOM 770 C C . LEU A 1 101 ? -9.180 -10.226 -8.817 1.00 86.56 101 LEU A C 1
ATOM 772 O O . LEU A 1 101 ? -8.635 -9.620 -9.741 1.00 86.56 101 LEU A O 1
ATOM 776 N N . GLU A 1 102 ? -8.862 -11.486 -8.513 1.00 82.06 102 GLU A N 1
ATOM 777 C CA . GLU A 1 102 ? -7.879 -12.275 -9.268 1.00 82.06 102 GLU A CA 1
ATOM 778 C C . GLU A 1 102 ? -8.336 -12.579 -10.700 1.00 82.06 102 GLU A C 1
ATOM 780 O O . GLU A 1 102 ? -7.504 -12.711 -11.599 1.00 82.06 102 GLU A O 1
ATOM 785 N N . SER A 1 103 ? -9.649 -12.664 -10.930 1.00 84.69 103 SER A N 1
ATOM 786 C CA . SER A 1 103 ? -10.218 -12.936 -12.254 1.00 84.69 103 SER A CA 1
ATOM 787 C C . SER A 1 103 ? -10.207 -11.732 -13.199 1.00 84.69 103 SER A C 1
ATOM 789 O O . SER A 1 103 ? -10.552 -11.873 -14.372 1.00 84.69 103 SER A O 1
ATOM 791 N N . ILE A 1 104 ? -9.822 -10.545 -12.714 1.00 85.75 104 ILE A N 1
ATOM 792 C CA . ILE A 1 104 ? -9.776 -9.337 -13.536 1.00 85.75 104 ILE A CA 1
ATOM 793 C C . ILE A 1 104 ? -8.684 -9.486 -14.598 1.00 85.75 104 ILE A C 1
ATOM 795 O O . ILE A 1 104 ? -7.484 -9.458 -14.306 1.00 85.75 104 ILE A O 1
ATOM 799 N N . ASP A 1 105 ? -9.118 -9.576 -15.856 1.00 83.19 105 ASP A N 1
ATOM 800 C CA . ASP A 1 105 ? -8.228 -9.623 -17.007 1.00 83.19 105 ASP A CA 1
ATOM 801 C C . ASP A 1 105 ? -7.320 -8.399 -17.034 1.00 83.19 105 ASP A C 1
ATOM 803 O O . ASP A 1 105 ? -7.741 -7.237 -17.029 1.00 83.19 105 ASP A O 1
ATOM 807 N N . VAL A 1 106 ? -6.026 -8.668 -17.121 1.00 74.94 106 VAL A N 1
ATOM 808 C CA . VAL A 1 106 ? -5.061 -7.595 -17.257 1.00 74.94 106 VAL A CA 1
ATOM 809 C C . VAL A 1 106 ? -5.072 -7.139 -18.706 1.00 74.94 106 VAL A C 1
ATOM 811 O O . VAL A 1 106 ? -4.806 -7.924 -19.616 1.00 74.94 106 VAL A O 1
ATOM 814 N N . LEU A 1 107 ? -5.288 -5.838 -18.892 1.00 74.12 107 LEU A N 1
ATOM 815 C CA . LEU A 1 107 ? -5.150 -5.192 -20.188 1.00 74.12 107 LEU A CA 1
ATOM 816 C C . LEU A 1 107 ? -3.819 -5.568 -20.868 1.00 74.12 107 LEU A C 1
ATOM 818 O O . LEU A 1 107 ? -2.780 -5.627 -20.191 1.00 74.12 107 LEU A O 1
ATOM 822 N N . PRO A 1 108 ? -3.830 -5.783 -22.198 1.00 69.38 108 PRO A N 1
ATOM 823 C CA . PRO A 1 108 ? -2.618 -6.026 -22.963 1.00 69.38 108 PRO A CA 1
ATOM 824 C C . PRO A 1 108 ? -1.593 -4.920 -22.698 1.00 69.38 108 PRO A C 1
ATOM 826 O O . PRO A 1 108 ? -1.867 -3.737 -22.893 1.00 69.38 108 PRO A O 1
ATOM 829 N N . ARG A 1 109 ? -0.403 -5.303 -22.227 1.00 63.31 109 ARG A N 1
ATOM 830 C CA . ARG A 1 109 ? 0.727 -4.382 -22.056 1.00 63.31 109 ARG A CA 1
ATOM 831 C C . ARG A 1 109 ? 1.527 -4.333 -23.352 1.00 63.31 109 ARG A C 1
ATOM 833 O O . ARG A 1 109 ? 2.619 -4.890 -23.422 1.00 63.31 109 ARG A O 1
ATOM 840 N N . ASP A 1 110 ? 0.948 -3.726 -24.380 1.00 68.56 110 ASP A N 1
ATOM 841 C CA . ASP A 1 110 ? 1.659 -3.455 -25.627 1.00 68.56 110 ASP A CA 1
ATOM 842 C C . ASP A 1 110 ? 2.537 -2.193 -25.521 1.00 68.56 110 ASP A C 1
ATOM 844 O O . ASP A 1 110 ? 2.648 -1.557 -24.466 1.00 68.56 110 ASP A O 1
ATOM 848 N N . GLU A 1 111 ? 3.200 -1.843 -26.621 1.00 61.50 111 GLU A N 1
ATOM 849 C CA . GLU A 1 111 ? 4.092 -0.684 -26.716 1.00 61.50 111 GLU A CA 1
ATOM 850 C C . GLU A 1 111 ? 3.400 0.671 -26.479 1.00 61.50 111 GLU A C 1
ATOM 852 O O . GLU A 1 111 ? 4.071 1.628 -26.087 1.00 61.50 111 GLU A O 1
ATOM 857 N N . ASN A 1 112 ? 2.075 0.747 -26.646 1.00 69.75 112 ASN A N 1
ATOM 858 C CA . ASN A 1 112 ? 1.282 1.960 -26.436 1.00 69.75 112 ASN A CA 1
ATOM 859 C C . ASN A 1 112 ? 0.748 2.076 -25.004 1.00 69.75 112 ASN A C 1
ATOM 861 O O . ASN A 1 112 ? 0.284 3.149 -24.607 1.00 69.75 112 ASN A O 1
ATOM 865 N N . PHE A 1 113 ? 0.814 1.005 -24.206 1.00 67.50 113 PHE A N 1
ATOM 866 C CA . PHE A 1 113 ? 0.398 1.055 -22.809 1.00 67.50 113 PHE A CA 1
ATOM 867 C C . PHE A 1 113 ? 1.257 2.085 -22.053 1.00 67.50 113 PHE A C 1
ATOM 869 O O . PHE A 1 113 ? 2.488 1.988 -22.080 1.00 67.50 113 PHE A O 1
ATOM 876 N N . PRO A 1 114 ? 0.681 3.073 -21.345 1.00 75.50 114 PRO A N 1
ATOM 877 C CA . PRO A 1 114 ? 1.466 4.121 -20.699 1.00 75.50 114 PRO A CA 1
ATOM 878 C C . PRO A 1 114 ? 2.422 3.529 -19.661 1.00 75.50 114 PRO A C 1
ATOM 880 O O . PRO A 1 114 ? 2.164 2.480 -19.064 1.00 75.50 114 PRO A O 1
ATOM 883 N N . PHE A 1 115 ? 3.571 4.171 -19.454 1.00 76.38 115 PHE A N 1
ATOM 884 C CA . PHE A 1 115 ? 4.396 3.838 -18.298 1.00 76.38 115 PHE A CA 1
ATOM 885 C C . PHE A 1 115 ? 3.692 4.423 -17.064 1.00 76.38 115 PHE A C 1
ATOM 887 O O . PHE A 1 115 ? 3.528 5.643 -17.007 1.00 76.38 115 PHE A O 1
ATOM 894 N N . PRO A 1 116 ? 3.211 3.595 -16.123 1.00 71.88 116 PRO A N 1
ATOM 895 C CA . PRO A 1 116 ? 2.371 4.065 -15.035 1.00 71.88 116 PRO A CA 1
ATOM 896 C C . PRO A 1 116 ? 3.139 5.017 -14.109 1.00 71.88 116 PRO A C 1
ATOM 898 O O . PRO A 1 116 ? 4.354 4.914 -13.944 1.00 71.88 116 PRO A O 1
ATOM 901 N N . GLU A 1 117 ? 2.424 5.956 -13.487 1.00 68.69 117 GLU A N 1
ATOM 902 C CA . GLU A 1 117 ? 3.003 6.883 -12.500 1.00 68.69 117 GLU A CA 1
ATOM 903 C C . GLU A 1 117 ? 3.275 6.223 -11.139 1.00 68.69 117 GLU A C 1
ATOM 905 O O . GLU A 1 117 ? 4.017 6.774 -10.327 1.00 68.69 117 GLU A O 1
ATOM 910 N N . ILE A 1 118 ? 2.731 5.023 -10.919 1.00 64.06 118 ILE A N 1
ATOM 911 C CA . ILE A 1 118 ? 2.864 4.203 -9.708 1.00 64.06 118 ILE A CA 1
ATOM 912 C C . ILE A 1 118 ? 2.946 2.710 -10.079 1.00 64.06 118 ILE A C 1
ATOM 914 O O . ILE A 1 118 ? 2.596 2.330 -11.193 1.00 64.06 118 ILE A O 1
ATOM 918 N N . GLY A 1 119 ? 3.383 1.840 -9.162 1.00 58.84 119 GLY A N 1
ATOM 919 C CA . GLY A 1 119 ? 3.410 0.385 -9.403 1.00 58.84 119 GLY A CA 1
ATOM 920 C C . GLY A 1 119 ? 4.600 -0.107 -10.239 1.00 58.84 119 GLY A C 1
ATOM 921 O O . GLY A 1 119 ? 4.479 -1.060 -11.008 1.00 58.84 119 GLY A O 1
ATOM 922 N N . TYR A 1 120 ? 5.744 0.554 -10.093 1.00 78.19 120 TYR A N 1
ATOM 923 C CA . TYR A 1 120 ? 7.032 0.186 -10.674 1.00 78.19 120 TYR A CA 1
ATOM 924 C C . TYR A 1 120 ? 8.099 0.185 -9.574 1.00 78.19 120 TYR A C 1
ATOM 926 O O . TYR A 1 120 ? 7.949 0.864 -8.557 1.00 78.19 120 TYR A O 1
ATOM 934 N N . LEU A 1 121 ? 9.196 -0.536 -9.787 1.00 82.31 121 LEU A N 1
ATOM 935 C CA . LEU A 1 121 ? 10.348 -0.492 -8.890 1.00 82.31 121 LEU A CA 1
ATOM 936 C C . LEU A 1 121 ? 11.180 0.754 -9.202 1.00 82.31 121 LEU A C 1
ATOM 938 O O . LEU A 1 121 ? 11.457 1.030 -10.372 1.00 82.31 121 LEU A O 1
ATOM 942 N N . ARG A 1 122 ? 11.582 1.510 -8.174 1.00 86.56 122 ARG A N 1
ATOM 943 C CA . ARG A 1 122 ? 12.550 2.614 -8.306 1.00 86.56 122 ARG A CA 1
ATOM 944 C C . ARG A 1 122 ? 13.945 2.125 -8.009 1.00 86.56 122 ARG A C 1
ATOM 946 O O . ARG A 1 122 ? 14.132 1.302 -7.125 1.00 86.56 122 ARG A O 1
ATOM 953 N N . GLY A 1 123 ? 14.924 2.642 -8.739 1.00 89.44 123 GLY A N 1
ATOM 954 C CA . GLY A 1 123 ? 16.280 2.156 -8.573 1.00 89.44 123 GLY A CA 1
ATOM 955 C C . GLY A 1 123 ? 17.259 2.733 -9.569 1.00 89.44 123 GLY A C 1
ATOM 956 O O . GLY A 1 123 ? 17.107 3.859 -10.062 1.00 89.44 123 GLY A O 1
ATOM 957 N N . ARG A 1 124 ? 18.306 1.957 -9.833 1.00 90.62 124 ARG A N 1
ATOM 958 C CA . ARG A 1 124 ? 19.381 2.318 -10.752 1.00 90.62 124 ARG A CA 1
ATOM 959 C C . ARG A 1 124 ? 19.651 1.198 -11.732 1.00 90.62 124 ARG A C 1
ATOM 961 O O . ARG A 1 124 ? 19.620 0.025 -11.377 1.00 90.62 124 ARG A O 1
ATOM 968 N N . LEU A 1 125 ? 20.007 1.574 -12.948 1.00 89.69 125 LEU A N 1
ATOM 969 C CA . LEU A 1 125 ? 20.571 0.635 -13.904 1.00 89.69 125 LEU A CA 1
ATOM 970 C C . LEU A 1 125 ? 21.920 0.111 -13.391 1.00 89.69 125 LEU A C 1
ATOM 972 O O . LEU A 1 125 ? 22.683 0.843 -12.756 1.00 89.69 125 LEU A O 1
ATOM 976 N N . ALA A 1 126 ? 22.215 -1.156 -13.653 1.00 85.06 126 ALA A N 1
ATOM 977 C CA . ALA A 1 126 ? 23.453 -1.795 -13.232 1.00 85.06 126 ALA A CA 1
ATOM 978 C C . ALA A 1 126 ? 23.981 -2.718 -14.334 1.00 85.06 126 ALA A C 1
ATOM 980 O O . ALA A 1 126 ? 23.221 -3.450 -14.951 1.00 85.06 126 ALA A O 1
ATOM 981 N N . GLY A 1 127 ? 25.290 -2.695 -14.579 1.00 73.81 127 GLY A N 1
ATOM 982 C CA . GLY A 1 127 ? 25.961 -3.758 -15.328 1.00 73.81 127 GLY A CA 1
ATOM 983 C C . GLY A 1 127 ? 26.468 -4.822 -14.359 1.00 73.81 127 GLY A C 1
ATOM 984 O O . GLY A 1 127 ? 27.145 -4.479 -13.384 1.00 73.81 127 GLY A O 1
ATOM 985 N N . LEU A 1 128 ? 26.154 -6.093 -14.606 1.00 61.97 128 LEU A N 1
ATOM 986 C CA . LEU A 1 128 ? 26.662 -7.206 -13.810 1.00 61.97 128 LEU A CA 1
ATOM 987 C C . LEU A 1 128 ? 28.031 -7.629 -14.329 1.00 61.97 128 LEU A C 1
ATOM 989 O O . LEU A 1 128 ? 28.177 -8.103 -15.456 1.00 61.97 128 LEU A O 1
ATOM 993 N N . ARG A 1 129 ? 29.048 -7.438 -13.484 1.00 53.22 129 ARG A N 1
ATOM 994 C CA . ARG A 1 129 ? 30.379 -8.013 -13.681 1.00 53.22 129 ARG A CA 1
ATOM 995 C C . ARG A 1 129 ? 30.476 -9.257 -12.806 1.00 53.22 129 ARG A C 1
ATOM 997 O O . ARG A 1 129 ? 30.132 -9.180 -11.632 1.00 53.22 129 ARG A O 1
ATOM 1004 N N . GLU A 1 130 ? 30.904 -10.370 -13.395 1.00 44.91 130 GLU A N 1
ATOM 1005 C CA . GLU A 1 130 ? 31.035 -11.684 -12.752 1.00 44.91 130 GLU A CA 1
ATOM 1006 C C . GLU A 1 130 ? 31.588 -11.604 -11.324 1.00 44.91 130 GLU A C 1
ATOM 1008 O O . GLU A 1 130 ? 32.701 -11.119 -11.116 1.00 44.91 130 GLU A O 1
ATOM 1013 N N . THR A 1 131 ? 30.853 -12.169 -10.362 1.00 36.09 131 THR A N 1
ATOM 1014 C CA . THR A 1 131 ? 31.431 -12.652 -9.102 1.00 36.09 131 THR A CA 1
ATOM 1015 C C . THR A 1 131 ? 30.686 -13.895 -8.590 1.00 36.09 131 THR A C 1
ATOM 1017 O O . THR A 1 131 ? 29.573 -13.785 -8.094 1.00 36.09 131 THR A O 1
ATOM 1020 N N . TRP A 1 132 ? 31.384 -15.036 -8.704 1.00 37.16 132 TRP A N 1
ATOM 1021 C CA . TRP A 1 132 ? 31.332 -16.308 -7.952 1.00 37.16 132 TRP A CA 1
ATOM 1022 C C . TRP A 1 132 ? 30.048 -17.170 -7.906 1.00 37.16 132 TRP A C 1
ATOM 1024 O O . TRP A 1 132 ? 29.196 -16.987 -7.048 1.00 37.16 132 TRP A O 1
ATOM 1034 N N . GLY A 1 133 ? 30.069 -18.270 -8.680 1.00 37.47 133 GLY A N 1
ATOM 1035 C CA . GLY A 1 133 ? 29.712 -19.613 -8.183 1.00 37.47 133 GLY A CA 1
ATOM 1036 C C . GLY A 1 133 ? 28.343 -20.203 -8.557 1.00 37.47 133 GLY A C 1
ATOM 1037 O O . GLY A 1 133 ? 27.351 -19.924 -7.903 1.00 37.47 133 GLY A O 1
ATOM 1038 N N . TYR A 1 134 ? 28.363 -21.133 -9.524 1.00 38.59 134 TYR A N 1
ATOM 1039 C CA . TYR A 1 134 ? 27.358 -22.166 -9.855 1.00 38.59 134 TYR A CA 1
ATOM 1040 C C . TYR A 1 134 ? 25.912 -21.712 -10.142 1.00 38.59 134 TYR A C 1
ATOM 1042 O O . TYR A 1 134 ? 24.966 -21.991 -9.413 1.00 38.59 134 TYR A O 1
ATOM 1050 N N . GLY A 1 135 ? 25.756 -21.099 -11.311 1.00 43.16 135 GLY A N 1
ATOM 1051 C CA . GLY A 1 135 ? 24.499 -20.852 -12.011 1.00 43.16 135 GLY A CA 1
ATOM 1052 C C . GLY A 1 135 ? 24.819 -19.964 -13.208 1.00 43.16 135 GLY A C 1
ATOM 1053 O O . GLY A 1 135 ? 25.589 -19.025 -13.054 1.00 43.16 135 GLY A O 1
ATOM 1054 N N . ASP A 1 136 ? 24.336 -20.312 -14.395 1.00 44.84 136 ASP A N 1
ATOM 1055 C CA . ASP A 1 136 ? 24.747 -19.764 -15.697 1.00 44.84 136 ASP A CA 1
ATOM 1056 C C . ASP A 1 136 ? 24.421 -18.256 -15.836 1.00 44.84 136 ASP A C 1
ATOM 1058 O O . ASP A 1 136 ? 23.411 -17.865 -16.416 1.00 44.84 136 ASP A O 1
ATOM 1062 N N . VAL A 1 137 ? 25.249 -17.389 -15.245 1.00 45.38 137 VAL A N 1
ATOM 1063 C CA . VAL A 1 137 ? 25.182 -15.930 -15.402 1.00 45.38 137 VAL A CA 1
ATOM 1064 C C . VAL A 1 137 ? 26.262 -15.528 -16.392 1.00 45.38 137 VAL A C 1
ATOM 1066 O O . VAL A 1 137 ? 27.454 -15.643 -16.109 1.00 45.38 137 VAL A O 1
ATOM 1069 N N . ARG A 1 138 ? 25.841 -15.048 -17.565 1.00 43.44 138 ARG A N 1
ATOM 1070 C CA . ARG A 1 138 ? 26.765 -14.542 -18.580 1.00 43.44 138 ARG A CA 1
ATOM 1071 C C . ARG A 1 138 ? 27.434 -13.253 -18.070 1.00 43.44 138 ARG A C 1
ATOM 1073 O O . ARG A 1 138 ? 26.717 -12.370 -17.574 1.00 43.44 138 ARG A O 1
ATOM 1080 N N . PRO A 1 139 ? 28.764 -13.096 -18.213 1.00 39.47 139 PRO A N 1
ATOM 1081 C CA . PRO A 1 139 ? 29.396 -11.784 -18.082 1.00 39.47 139 PRO A CA 1
ATOM 1082 C C . PRO A 1 139 ? 28.673 -10.822 -19.034 1.00 39.47 139 PRO A C 1
ATOM 1084 O O . PRO A 1 139 ? 28.304 -11.241 -20.124 1.00 39.47 139 PRO A O 1
ATOM 1087 N N . GLU A 1 140 ? 28.465 -9.558 -18.644 1.00 54.84 140 GLU A N 1
ATOM 1088 C CA . GLU A 1 140 ? 27.787 -8.505 -19.446 1.00 54.84 140 GLU A CA 1
ATOM 1089 C C . GLU A 1 140 ? 26.259 -8.378 -19.284 1.00 54.84 140 GLU A C 1
ATOM 1091 O O . GLU A 1 140 ? 25.611 -7.646 -20.034 1.00 54.84 140 GLU A O 1
ATOM 1096 N N . THR A 1 141 ? 25.652 -9.017 -18.283 1.00 65.50 141 THR A N 1
ATOM 1097 C CA . THR A 1 141 ? 24.196 -8.914 -18.094 1.00 65.50 141 THR A CA 1
ATOM 1098 C C . THR A 1 141 ? 23.796 -7.531 -17.558 1.00 65.50 141 THR A C 1
ATOM 1100 O O . THR A 1 141 ? 24.279 -7.075 -16.518 1.00 65.50 141 THR A O 1
ATOM 1103 N N . LEU A 1 142 ? 22.908 -6.837 -18.276 1.00 79.00 142 LEU A N 1
ATOM 1104 C CA . LEU A 1 142 ? 22.292 -5.596 -17.812 1.00 79.00 142 LEU A CA 1
ATOM 1105 C C . LEU A 1 142 ? 21.195 -5.918 -16.802 1.00 79.00 142 LEU A C 1
ATOM 1107 O O . LEU A 1 142 ? 20.331 -6.760 -17.043 1.00 79.00 142 LEU A O 1
ATOM 1111 N N . GLY A 1 143 ? 21.208 -5.196 -15.695 1.00 84.62 143 GLY A N 1
ATOM 1112 C CA . GLY A 1 143 ? 20.256 -5.354 -14.617 1.00 84.62 143 GLY A CA 1
ATOM 1113 C C . GLY A 1 143 ? 19.727 -4.025 -14.106 1.00 84.62 143 GLY A C 1
ATOM 1114 O O . GLY A 1 143 ? 20.141 -2.930 -14.503 1.00 84.62 143 GLY A O 1
ATOM 1115 N N . PHE A 1 144 ? 18.798 -4.152 -13.179 1.00 87.62 144 PHE A N 1
ATOM 1116 C CA . PHE A 1 144 ? 18.188 -3.070 -12.443 1.00 87.62 144 PHE A CA 1
ATOM 1117 C C . PHE A 1 144 ? 18.338 -3.353 -10.954 1.00 87.62 144 PHE A C 1
ATOM 1119 O O . PHE A 1 144 ? 17.912 -4.390 -10.456 1.00 87.62 144 PHE A O 1
ATOM 1126 N N . LEU A 1 145 ? 18.969 -2.431 -10.245 1.00 87.19 145 LEU A N 1
ATOM 1127 C CA . LEU A 1 145 ? 19.130 -2.478 -8.806 1.00 87.19 145 LEU A CA 1
ATOM 1128 C C . LEU A 1 145 ? 17.997 -1.671 -8.178 1.00 87.19 145 LEU A C 1
ATOM 1130 O O . LEU A 1 145 ? 18.035 -0.438 -8.228 1.00 87.19 145 LEU A O 1
ATOM 1134 N N . ALA A 1 146 ? 17.002 -2.359 -7.623 1.00 85.00 146 ALA A N 1
ATOM 1135 C CA . ALA A 1 146 ? 15.917 -1.715 -6.901 1.00 85.00 146 ALA A CA 1
ATOM 1136 C C . ALA A 1 146 ? 16.462 -1.029 -5.640 1.00 85.00 146 ALA A C 1
ATOM 1138 O O . ALA A 1 146 ? 17.322 -1.573 -4.938 1.00 85.00 146 ALA A O 1
ATOM 1139 N N . ASP A 1 147 ? 15.966 0.175 -5.365 1.00 81.94 147 ASP A N 1
ATOM 1140 C CA . ASP A 1 147 ? 16.101 0.787 -4.051 1.00 81.94 147 ASP A CA 1
ATOM 1141 C C . ASP A 1 147 ? 15.438 -0.156 -3.030 1.00 81.94 147 ASP A C 1
ATOM 1143 O O . ASP A 1 147 ? 14.472 -0.846 -3.353 1.00 81.94 147 ASP A O 1
ATOM 1147 N N . ALA A 1 148 ? 15.958 -0.218 -1.804 1.00 66.44 148 ALA A N 1
ATOM 1148 C CA . ALA A 1 148 ? 15.296 -0.982 -0.754 1.00 66.44 148 ALA A CA 1
ATOM 1149 C C . ALA A 1 148 ? 13.907 -0.372 -0.511 1.00 66.44 148 ALA A C 1
ATOM 1151 O O . ALA A 1 148 ? 13.803 0.786 -0.093 1.00 66.44 148 ALA A O 1
ATOM 1152 N N . ASP A 1 149 ? 12.851 -1.130 -0.809 1.00 57.00 149 ASP A N 1
ATOM 1153 C CA . ASP A 1 149 ? 11.493 -0.706 -0.501 1.00 57.00 149 ASP A CA 1
ATOM 1154 C C . ASP A 1 149 ? 11.351 -0.552 1.019 1.00 57.00 149 ASP A C 1
ATOM 1156 O O . ASP A 1 149 ? 11.878 -1.338 1.808 1.00 57.00 149 ASP A O 1
ATOM 1160 N N . TYR A 1 150 ? 10.612 0.474 1.444 1.00 42.22 150 TYR A N 1
ATOM 1161 C CA . TYR A 1 150 ? 10.358 0.773 2.859 1.00 42.22 150 TYR A CA 1
ATOM 1162 C C . TYR A 1 150 ? 9.490 -0.299 3.554 1.00 42.22 150 TYR A C 1
ATOM 1164 O O . TYR A 1 150 ? 9.208 -0.192 4.749 1.00 42.22 150 TYR A O 1
ATOM 1172 N N . ASP A 1 151 ? 9.099 -1.360 2.840 1.00 42.56 151 ASP A N 1
ATOM 1173 C CA . ASP A 1 151 ? 8.398 -2.529 3.372 1.00 42.56 151 ASP A CA 1
ATOM 1174 C C . ASP A 1 151 ? 9.359 -3.479 4.108 1.00 42.56 151 ASP A C 1
ATOM 1176 O O . ASP A 1 151 ? 9.487 -4.659 3.798 1.00 42.56 151 ASP A O 1
ATOM 1180 N N . GLY A 1 152 ? 10.035 -2.926 5.119 1.00 41.75 152 GLY A N 1
ATOM 1181 C CA . GLY A 1 152 ? 10.310 -3.519 6.433 1.00 41.75 152 GLY A CA 1
ATOM 1182 C C . GLY A 1 152 ? 11.075 -4.839 6.577 1.00 41.75 152 GLY A C 1
ATOM 1183 O O . GLY A 1 152 ? 11.471 -5.134 7.700 1.00 41.75 152 GLY A O 1
ATOM 1184 N N . HIS A 1 153 ? 11.306 -5.637 5.535 1.00 39.97 153 HIS A N 1
ATOM 1185 C CA . HIS A 1 153 ? 11.797 -7.009 5.719 1.00 39.97 153 HIS A CA 1
ATOM 1186 C C . HIS A 1 153 ? 12.856 -7.490 4.735 1.00 39.97 153 HIS A C 1
ATOM 1188 O O . HIS A 1 153 ? 13.287 -8.634 4.843 1.00 39.97 153 HIS A O 1
ATOM 1194 N N . ASP A 1 154 ? 13.358 -6.634 3.848 1.00 43.47 154 ASP A N 1
ATOM 1195 C CA . ASP A 1 154 ? 14.508 -7.004 3.030 1.00 43.47 154 ASP A CA 1
ATOM 1196 C C . ASP A 1 154 ? 15.341 -5.759 2.705 1.00 43.47 154 ASP A C 1
ATOM 1198 O O . ASP A 1 154 ? 15.128 -5.074 1.711 1.00 43.47 154 ASP A O 1
ATOM 1202 N N . MET A 1 155 ? 16.295 -5.425 3.582 1.00 41.56 155 MET A N 1
ATOM 1203 C CA . MET A 1 155 ? 17.286 -4.364 3.328 1.00 41.56 155 MET A CA 1
ATOM 1204 C C . MET A 1 155 ? 18.300 -4.748 2.235 1.00 41.56 155 MET A C 1
ATOM 1206 O O . MET A 1 155 ? 19.249 -4.006 1.972 1.00 41.56 155 MET A O 1
ATOM 1210 N N . LEU A 1 156 ? 18.134 -5.912 1.605 1.00 48.41 156 LEU A N 1
ATOM 1211 C CA . LEU A 1 156 ? 18.960 -6.335 0.492 1.00 48.41 156 LEU A CA 1
ATOM 1212 C C . LEU A 1 156 ? 18.488 -5.629 -0.778 1.00 48.41 156 LEU A C 1
ATOM 1214 O O . LEU A 1 156 ? 17.349 -5.776 -1.213 1.00 48.41 156 LEU A O 1
ATOM 1218 N N . LEU A 1 157 ? 19.398 -4.868 -1.386 1.00 58.97 157 LEU A N 1
ATOM 1219 C CA . LEU A 1 157 ? 19.229 -4.353 -2.740 1.00 58.97 157 LEU A CA 1
ATOM 1220 C C . LEU A 1 157 ? 18.861 -5.520 -3.665 1.00 58.97 157 LEU A C 1
ATOM 1222 O O . LEU A 1 157 ? 19.668 -6.432 -3.864 1.00 58.97 157 LEU A O 1
ATOM 1226 N N . ARG A 1 158 ? 17.648 -5.501 -4.222 1.00 71.00 158 ARG A N 1
ATOM 1227 C CA . ARG A 1 158 ? 17.196 -6.545 -5.143 1.00 71.00 158 ARG A CA 1
ATOM 1228 C C . ARG A 1 158 ? 17.667 -6.214 -6.547 1.00 71.00 158 ARG A C 1
ATOM 1230 O O . ARG A 1 158 ? 17.347 -5.169 -7.112 1.00 71.00 158 ARG A O 1
ATOM 1237 N N . LEU A 1 159 ? 18.474 -7.111 -7.088 1.00 79.38 159 LEU A N 1
ATOM 1238 C CA . LEU A 1 159 ? 18.926 -7.064 -8.464 1.00 79.38 159 LEU A CA 1
ATOM 1239 C C . LEU A 1 159 ? 17.917 -7.803 -9.346 1.00 79.38 159 LEU A C 1
ATOM 1241 O O . LEU A 1 159 ? 17.589 -8.959 -9.088 1.00 79.38 159 LEU A O 1
ATOM 1245 N N . HIS A 1 160 ? 17.459 -7.134 -10.395 1.00 82.12 160 HIS A N 1
ATOM 1246 C CA . HIS A 1 160 ? 16.542 -7.667 -11.390 1.00 82.12 160 HIS A CA 1
ATOM 1247 C C . HIS A 1 160 ? 17.221 -7.732 -12.755 1.00 82.12 160 HIS A C 1
ATOM 1249 O O . HIS A 1 160 ? 17.823 -6.752 -13.193 1.00 82.12 160 HIS A O 1
ATOM 1255 N N . ASP A 1 161 ? 17.067 -8.850 -13.457 1.00 79.94 161 ASP A N 1
ATOM 1256 C CA . ASP A 1 161 ? 17.498 -8.961 -14.849 1.00 79.94 161 ASP A CA 1
ATOM 1257 C C . ASP A 1 161 ? 16.568 -8.165 -15.768 1.00 79.94 161 ASP A C 1
ATOM 1259 O O . ASP A 1 161 ? 15.338 -8.216 -15.642 1.00 79.94 161 ASP A O 1
ATOM 1263 N N . LEU A 1 162 ? 17.144 -7.480 -16.757 1.00 82.38 162 LEU A N 1
ATOM 1264 C CA . LEU A 1 162 ? 16.374 -6.822 -17.811 1.00 82.38 162 LEU A CA 1
ATOM 1265 C C . LEU A 1 162 ? 15.972 -7.821 -18.897 1.00 82.38 162 LEU A C 1
ATOM 1267 O O . LEU A 1 162 ? 16.540 -7.847 -19.988 1.00 82.38 162 LEU A O 1
ATOM 1271 N N . ARG A 1 163 ? 14.987 -8.662 -18.582 1.00 81.94 163 ARG A N 1
ATOM 1272 C CA . ARG A 1 163 ? 14.442 -9.641 -19.531 1.00 81.94 163 ARG A CA 1
ATOM 1273 C C . ARG A 1 163 ? 13.666 -8.960 -20.668 1.00 81.94 163 ARG A C 1
ATOM 1275 O O . ARG A 1 163 ? 13.052 -7.914 -20.430 1.00 81.94 163 ARG A O 1
ATOM 1282 N N . PRO A 1 164 ? 13.624 -9.564 -21.870 1.00 83.81 164 PRO A N 1
ATOM 1283 C CA . PRO A 1 164 ? 12.739 -9.115 -22.938 1.00 83.81 164 PRO A CA 1
ATOM 1284 C C . PRO A 1 164 ? 11.291 -8.980 -22.449 1.00 83.81 164 PRO A C 1
ATOM 1286 O O . PRO A 1 164 ? 10.804 -9.816 -21.688 1.00 83.81 164 PRO A O 1
ATOM 1289 N N . GLY A 1 165 ? 10.616 -7.902 -22.842 1.00 81.94 165 GLY A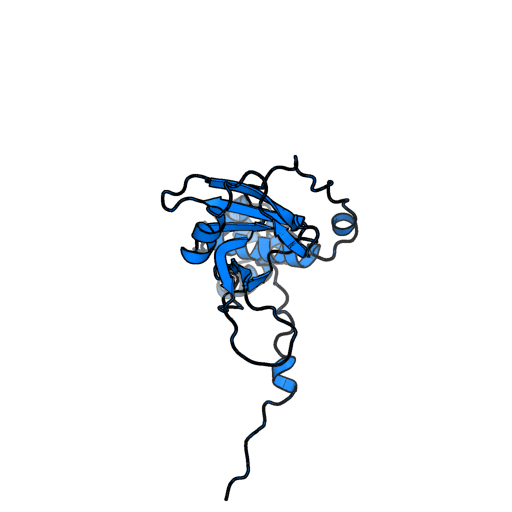 N 1
ATOM 1290 C CA . GLY A 1 165 ? 9.263 -7.568 -22.383 1.00 81.94 165 GLY A CA 1
ATOM 1291 C C . GLY A 1 165 ? 9.207 -6.728 -21.101 1.00 81.94 165 GLY A C 1
ATOM 1292 O O . GLY A 1 165 ? 8.163 -6.144 -20.805 1.00 81.94 165 GLY A O 1
ATOM 1293 N N . ALA A 1 166 ? 10.312 -6.595 -20.359 1.00 86.44 166 ALA A N 1
ATOM 1294 C CA . ALA A 1 166 ? 10.378 -5.662 -19.239 1.00 86.44 166 ALA A CA 1
ATOM 1295 C C . ALA A 1 166 ? 10.351 -4.212 -19.739 1.00 86.44 166 ALA A C 1
ATOM 1297 O O . ALA A 1 166 ? 10.742 -3.931 -20.870 1.00 86.44 166 ALA A O 1
ATOM 1298 N N . ARG A 1 167 ? 9.914 -3.266 -18.907 1.00 88.19 167 ARG A N 1
ATOM 1299 C CA . ARG A 1 167 ? 9.840 -1.845 -19.283 1.00 88.19 167 ARG A CA 1
ATOM 1300 C C . ARG A 1 167 ? 10.724 -0.998 -18.392 1.00 88.19 167 ARG A C 1
ATOM 1302 O O . ARG A 1 167 ? 10.742 -1.197 -17.178 1.00 88.19 167 ARG A O 1
ATOM 1309 N N . LEU A 1 168 ? 11.399 -0.018 -18.988 1.00 90.69 168 LEU A N 1
ATOM 1310 C CA . LEU A 1 168 ? 12.163 0.985 -18.251 1.00 90.69 168 LEU A CA 1
ATOM 1311 C C . LEU A 1 168 ? 11.705 2.390 -18.607 1.00 90.69 168 LEU A C 1
ATOM 1313 O O . LEU A 1 168 ? 11.400 2.686 -19.763 1.00 90.69 168 LEU A O 1
ATOM 1317 N N . ARG A 1 169 ? 11.749 3.264 -17.607 1.00 91.94 169 ARG A N 1
ATOM 1318 C CA . ARG A 1 169 ? 11.809 4.712 -17.780 1.00 91.94 169 ARG A CA 1
ATOM 1319 C C . ARG A 1 169 ? 13.120 5.195 -17.179 1.00 91.94 169 ARG A C 1
ATOM 1321 O O . ARG A 1 169 ? 1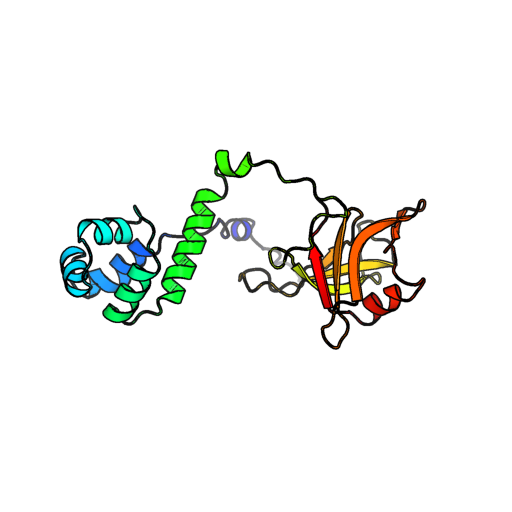3.300 5.119 -15.970 1.00 91.94 169 ARG A O 1
ATOM 1328 N N . VAL A 1 170 ? 14.044 5.633 -18.027 1.00 91.81 170 VAL A N 1
ATOM 1329 C CA . VAL A 1 170 ? 15.400 6.051 -17.648 1.00 91.81 170 VAL A CA 1
ATOM 1330 C C . VAL A 1 170 ? 15.454 7.567 -17.551 1.00 91.81 170 VAL A C 1
ATOM 1332 O O . VAL A 1 170 ? 14.940 8.272 -18.423 1.00 91.81 170 VAL A O 1
ATOM 1335 N N . TYR A 1 171 ? 16.109 8.063 -16.508 1.00 91.88 171 TYR A N 1
ATOM 1336 C CA . TYR A 1 171 ? 16.235 9.484 -16.217 1.00 91.88 171 TYR A CA 1
ATOM 1337 C C . TYR A 1 171 ? 17.668 9.967 -16.392 1.00 91.88 171 TYR A C 1
ATOM 1339 O O . TYR A 1 171 ? 18.624 9.252 -16.082 1.00 91.88 171 TYR A O 1
ATOM 1347 N N . ALA A 1 172 ? 17.805 11.209 -16.837 1.00 89.31 172 ALA A N 1
ATOM 1348 C CA . ALA A 1 172 ? 19.061 11.931 -16.772 1.00 89.31 172 ALA A CA 1
ATOM 1349 C C . ALA A 1 172 ? 19.411 12.261 -15.309 1.00 89.31 172 ALA A C 1
ATOM 1351 O O . ALA A 1 172 ? 18.511 12.294 -14.460 1.00 89.31 172 ALA A O 1
ATOM 1352 N N . PRO A 1 173 ? 20.682 12.565 -14.996 1.00 85.88 173 PRO A N 1
ATOM 1353 C CA . PRO A 1 173 ? 21.072 13.048 -13.670 1.00 85.88 173 PRO A CA 1
ATOM 1354 C C . PRO A 1 173 ? 20.267 14.271 -13.202 1.00 85.88 173 PRO A C 1
ATOM 1356 O O . PRO A 1 173 ? 20.014 14.419 -12.009 1.00 85.88 173 PRO A O 1
ATOM 1359 N N . GLU A 1 174 ? 19.809 15.111 -14.134 1.00 87.25 174 GLU A N 1
ATOM 1360 C CA . GLU A 1 174 ? 19.004 16.309 -13.864 1.00 87.25 174 GLU A CA 1
ATOM 1361 C C . GLU A 1 174 ? 17.510 15.996 -13.636 1.00 87.25 174 GLU A C 1
ATOM 1363 O O . GLU A 1 174 ? 16.722 16.901 -13.370 1.00 87.25 174 GLU A O 1
ATOM 1368 N N . GLY A 1 175 ? 17.101 14.727 -13.754 1.00 84.00 175 GLY A N 1
ATOM 1369 C CA . GLY A 1 175 ? 15.758 14.243 -13.417 1.00 84.00 175 GLY A CA 1
ATOM 1370 C C . GLY A 1 175 ? 14.738 14.233 -14.558 1.00 84.00 175 GLY A C 1
ATOM 1371 O O . GLY A 1 175 ? 13.633 13.725 -14.371 1.00 84.00 175 GLY A O 1
ATOM 1372 N N . HIS A 1 176 ? 15.077 14.736 -15.748 1.00 88.19 176 HIS A N 1
ATOM 1373 C CA . HIS A 1 176 ? 14.208 14.606 -16.922 1.00 88.19 176 HIS A CA 1
ATOM 1374 C C . HIS A 1 176 ? 14.330 13.212 -17.558 1.00 88.19 176 HIS A C 1
ATOM 1376 O O . HIS A 1 176 ? 15.342 12.525 -17.416 1.00 88.19 176 HIS A O 1
ATOM 1382 N N . VAL A 1 177 ? 13.282 12.776 -18.255 1.00 90.19 177 VAL A N 1
ATOM 1383 C CA . VAL A 1 177 ? 13.222 11.446 -18.874 1.00 90.19 177 VAL A CA 1
ATOM 1384 C C . VAL A 1 177 ? 14.087 11.410 -20.136 1.00 90.19 177 VAL A C 1
ATOM 1386 O O . VAL A 1 177 ? 13.904 12.225 -21.037 1.00 90.19 177 VAL A O 1
ATOM 1389 N N . LEU A 1 178 ? 15.004 10.443 -20.210 1.00 90.31 178 LEU A N 1
ATOM 1390 C CA . LEU A 1 178 ? 15.837 10.176 -21.388 1.00 90.31 178 LEU A CA 1
ATOM 1391 C C . LEU A 1 178 ? 15.227 9.124 -22.307 1.00 90.31 178 LEU A C 1
ATOM 1393 O O . LEU A 1 178 ? 15.426 9.176 -23.519 1.00 90.31 178 LEU A O 1
ATOM 1397 N N . TRP A 1 179 ? 14.528 8.144 -21.731 1.00 90.81 179 TRP A N 1
ATOM 1398 C CA . TRP A 1 179 ? 13.981 7.026 -22.488 1.00 90.81 179 TRP A CA 1
ATOM 1399 C C . TRP A 1 179 ? 12.833 6.352 -21.747 1.00 90.81 179 TRP A C 1
ATOM 1401 O O . TRP A 1 179 ? 12.889 6.203 -20.527 1.00 90.81 179 TRP A O 1
ATOM 1411 N N . VAL A 1 180 ? 11.821 5.911 -22.491 1.00 89.50 180 VAL A N 1
ATOM 1412 C CA . VAL A 1 180 ? 10.734 5.057 -22.003 1.00 89.50 180 VAL A CA 1
ATOM 1413 C C . VAL A 1 180 ? 10.477 3.990 -23.049 1.00 89.50 180 VAL A C 1
ATOM 1415 O O . VAL A 1 180 ? 10.270 4.323 -24.214 1.00 89.50 180 VAL A O 1
ATOM 1418 N N . GLY A 1 181 ? 10.455 2.724 -22.652 1.00 88.19 181 GLY A N 1
ATOM 1419 C CA . GLY A 1 181 ? 10.178 1.659 -23.606 1.00 88.19 181 GLY A CA 1
ATOM 1420 C C . GLY A 1 181 ? 10.283 0.260 -23.030 1.00 88.19 181 GLY A C 1
ATOM 1421 O O . GLY A 1 181 ? 10.524 0.063 -21.837 1.00 88.19 181 GLY A O 1
ATOM 1422 N N . VAL A 1 182 ? 10.073 -0.708 -23.917 1.00 87.62 182 VAL A N 1
ATOM 1423 C CA . VAL A 1 182 ? 10.212 -2.141 -23.655 1.00 87.62 182 VAL A CA 1
ATOM 1424 C C . VAL A 1 182 ? 11.646 -2.567 -23.975 1.00 87.62 182 VAL A C 1
ATOM 1426 O O . VAL A 1 182 ? 12.224 -2.129 -24.971 1.00 87.62 182 VAL A O 1
ATOM 1429 N N . VAL A 1 183 ? 12.224 -3.415 -23.132 1.00 87.00 183 VAL A N 1
ATOM 1430 C CA . VAL A 1 183 ? 13.476 -4.117 -23.407 1.00 87.00 183 VAL A CA 1
ATOM 1431 C C . VAL A 1 183 ? 13.173 -5.212 -24.422 1.00 87.00 183 VAL A C 1
ATOM 1433 O O . VAL A 1 183 ? 12.336 -6.078 -24.172 1.00 87.00 183 VAL A O 1
ATOM 1436 N N . LEU A 1 184 ? 13.824 -5.160 -25.576 1.00 84.38 184 LEU A N 1
ATOM 1437 C CA . LEU A 1 184 ? 13.743 -6.193 -26.607 1.00 84.38 184 LEU A CA 1
ATOM 1438 C C . LEU A 1 184 ? 15.000 -7.067 -26.567 1.00 84.38 184 LEU A C 1
ATOM 1440 O O . LEU A 1 184 ? 15.894 -6.845 -25.752 1.00 84.38 184 LEU A O 1
ATOM 1444 N N . GLU A 1 185 ? 15.090 -8.033 -27.473 1.00 82.88 185 GLU A N 1
ATOM 1445 C CA . GLU A 1 185 ? 16.310 -8.794 -27.723 1.00 82.88 185 GLU A CA 1
ATOM 1446 C C . GLU A 1 185 ? 16.718 -8.740 -29.196 1.00 82.88 185 GLU A C 1
ATOM 1448 O O . GLU A 1 185 ? 15.886 -8.607 -30.096 1.00 82.88 185 GLU A O 1
ATOM 1453 N N . THR A 1 186 ? 18.022 -8.820 -29.446 1.00 78.50 186 THR A N 1
ATOM 1454 C CA . THR A 1 186 ? 18.562 -9.071 -30.782 1.00 78.50 186 THR A CA 1
ATOM 1455 C C . THR A 1 186 ? 18.324 -10.527 -31.185 1.00 78.50 186 THR A C 1
ATOM 1457 O O . THR A 1 186 ? 18.047 -11.382 -30.348 1.00 78.50 186 THR A O 1
ATOM 1460 N N . LEU A 1 187 ? 18.533 -10.854 -32.466 1.00 74.69 187 LEU A N 1
ATOM 1461 C CA . LEU A 1 187 ? 18.496 -12.245 -32.946 1.00 74.69 187 LEU A CA 1
ATOM 1462 C C . LEU A 1 187 ? 19.524 -13.155 -32.246 1.00 74.69 187 LEU A C 1
ATOM 1464 O O . LEU A 1 187 ? 19.404 -14.374 -32.289 1.00 74.69 187 LEU A O 1
ATOM 1468 N N . GLN A 1 188 ? 20.545 -12.567 -31.620 1.00 71.75 188 GLN A N 1
ATOM 1469 C CA . GLN A 1 188 ? 21.579 -13.255 -30.851 1.00 71.75 188 GLN A CA 1
ATOM 1470 C C . GLN A 1 188 ? 21.239 -13.352 -29.350 1.00 71.75 188 GLN A C 1
ATOM 1472 O O . GLN A 1 188 ? 22.077 -13.803 -28.567 1.00 71.75 188 GLN A O 1
ATOM 1477 N N . GLY A 1 189 ? 20.037 -12.928 -28.937 1.00 68.81 189 GLY A N 1
ATOM 1478 C CA . GLY A 1 189 ? 19.564 -12.989 -27.550 1.00 68.81 189 GLY A CA 1
ATOM 1479 C C . GLY A 1 189 ? 20.189 -11.941 -26.625 1.00 68.81 189 GLY A C 1
ATOM 1480 O O . GLY A 1 189 ? 20.265 -12.157 -25.418 1.00 68.81 189 GLY A O 1
ATOM 1481 N N . GLN A 1 190 ? 20.697 -10.829 -27.169 1.00 71.06 190 GLN A N 1
ATOM 1482 C CA . GLN A 1 190 ? 21.231 -9.728 -26.359 1.00 71.06 190 GLN A CA 1
ATOM 1483 C C . GLN A 1 190 ? 20.156 -8.667 -26.111 1.00 71.06 190 GLN A C 1
ATOM 1485 O O . GLN A 1 190 ? 19.411 -8.370 -27.045 1.00 71.06 190 GLN A O 1
ATOM 1490 N N . PRO A 1 191 ? 20.097 -8.034 -24.923 1.00 73.56 191 PRO A N 1
ATOM 1491 C CA . PRO A 1 191 ? 19.165 -6.943 -24.674 1.00 73.56 191 PRO A CA 1
ATOM 1492 C C . PRO A 1 191 ? 19.313 -5.813 -25.697 1.00 73.56 191 PRO A C 1
ATOM 1494 O O . PRO A 1 191 ? 20.414 -5.341 -25.987 1.00 73.56 191 PRO A O 1
ATOM 1497 N N . LEU A 1 192 ? 18.182 -5.350 -26.213 1.00 79.25 192 LEU A N 1
ATOM 1498 C CA . LEU A 1 192 ? 18.076 -4.270 -27.178 1.00 79.25 192 LEU A CA 1
ATOM 1499 C C . LEU A 1 192 ? 17.174 -3.179 -26.598 1.00 79.25 192 LEU A C 1
ATOM 1501 O O . LEU A 1 192 ? 16.062 -3.454 -26.152 1.00 79.25 192 LEU A O 1
ATOM 1505 N N . LEU A 1 193 ? 17.651 -1.933 -26.625 1.00 86.12 193 LEU A N 1
ATOM 1506 C CA . LEU A 1 193 ? 16.888 -0.746 -26.236 1.00 86.12 193 LEU A CA 1
ATOM 1507 C C . LEU A 1 193 ? 16.583 0.076 -27.499 1.00 86.12 193 LEU A C 1
ATOM 1509 O O . LEU A 1 193 ? 17.440 0.847 -27.944 1.00 86.12 193 LEU A O 1
ATOM 1513 N N . PRO A 1 194 ? 15.401 -0.101 -28.118 1.00 78.00 194 PRO A N 1
ATOM 1514 C CA . PRO A 1 194 ? 15.041 0.591 -29.351 1.00 78.00 194 PRO A CA 1
ATOM 1515 C C . PRO A 1 194 ? 15.060 2.107 -29.192 1.00 78.00 194 PRO A C 1
ATOM 1517 O O . PRO A 1 194 ? 14.823 2.636 -28.106 1.00 78.00 194 PRO A O 1
ATOM 1520 N N . TYR A 1 195 ? 15.317 2.815 -30.291 1.00 79.44 195 TYR A N 1
ATOM 1521 C CA . TYR A 1 195 ? 15.323 4.284 -30.360 1.00 79.44 195 TYR A CA 1
ATOM 1522 C C . TYR A 1 195 ? 16.411 4.983 -29.523 1.00 79.44 195 TYR A C 1
ATOM 1524 O O . TYR A 1 195 ? 16.631 6.184 -29.689 1.00 79.44 195 TYR A O 1
ATOM 1532 N N . ALA A 1 196 ? 17.153 4.256 -28.682 1.00 81.88 196 ALA A N 1
ATOM 1533 C CA . ALA A 1 196 ? 18.381 4.757 -28.088 1.00 81.88 196 ALA A CA 1
ATOM 1534 C C . ALA A 1 196 ? 19.475 4.832 -29.160 1.00 81.88 196 ALA A C 1
ATOM 1536 O O . ALA A 1 196 ? 19.637 3.930 -29.985 1.00 81.88 196 ALA A O 1
ATOM 1537 N N . ARG A 1 197 ? 20.265 5.910 -29.142 1.00 75.75 197 ARG A N 1
ATOM 1538 C CA . ARG A 1 197 ? 21.433 6.010 -30.023 1.00 75.75 197 ARG A CA 1
ATOM 1539 C C . ARG A 1 197 ? 22.387 4.834 -29.742 1.00 75.75 197 ARG A C 1
ATOM 1541 O O . ARG A 1 197 ? 22.633 4.546 -28.565 1.00 75.75 197 ARG A O 1
ATOM 1548 N N . PRO A 1 198 ? 22.949 4.181 -30.778 1.00 72.62 198 PRO A N 1
ATOM 1549 C CA . PRO A 1 198 ? 23.891 3.080 -30.593 1.00 72.62 198 PRO A CA 1
ATOM 1550 C C . PRO A 1 198 ? 25.008 3.444 -29.606 1.00 72.62 198 PRO A C 1
ATOM 1552 O O . PRO A 1 198 ? 25.596 4.520 -29.699 1.00 72.62 198 PRO A O 1
ATOM 1555 N N . GLY A 1 199 ? 25.257 2.573 -28.625 1.00 71.12 199 GLY A N 1
ATOM 1556 C CA . GLY A 1 199 ? 26.302 2.744 -27.608 1.00 71.12 199 GLY A CA 1
ATOM 1557 C C . GLY A 1 199 ? 26.018 3.773 -26.503 1.00 71.12 199 GLY A C 1
ATOM 1558 O O . GLY A 1 199 ? 26.655 3.706 -25.456 1.00 71.12 199 GLY A O 1
ATOM 1559 N N . VAL A 1 200 ? 25.046 4.681 -26.663 1.00 82.31 200 VAL A N 1
ATOM 1560 C CA . VAL A 1 200 ? 24.718 5.687 -25.628 1.00 82.31 200 VAL A CA 1
ATOM 1561 C C . VAL A 1 200 ? 24.110 5.037 -24.394 1.00 82.31 200 VAL A C 1
ATOM 1563 O O . VAL A 1 200 ? 24.463 5.389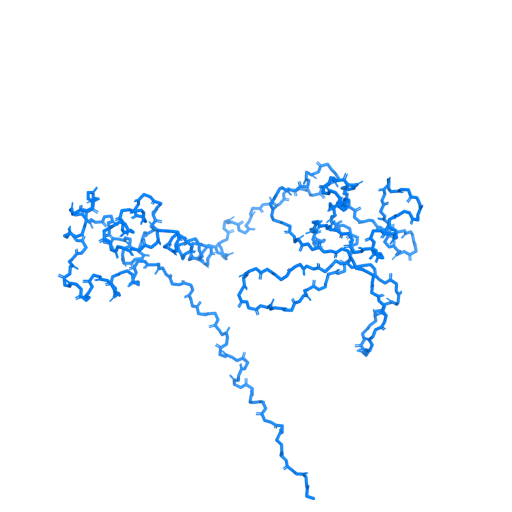 -23.270 1.00 82.31 200 VAL A O 1
ATOM 1566 N N . TRP A 1 201 ? 23.231 4.058 -24.602 1.00 84.81 201 TRP A N 1
ATOM 1567 C CA . TRP A 1 201 ? 22.550 3.374 -23.510 1.00 84.81 201 TRP A CA 1
ATOM 1568 C C . TRP A 1 201 ? 23.529 2.672 -22.563 1.00 84.81 201 TRP A C 1
ATOM 1570 O O . TRP A 1 201 ? 23.274 2.636 -21.366 1.00 84.81 201 TRP A O 1
ATOM 1580 N N . ILE A 1 202 ? 24.685 2.204 -23.052 1.00 81.25 202 ILE A N 1
ATOM 1581 C CA . ILE A 1 202 ? 25.737 1.580 -22.228 1.00 81.25 202 ILE A CA 1
ATOM 1582 C C . ILE A 1 202 ? 26.188 2.546 -21.126 1.00 81.25 202 ILE A C 1
ATOM 1584 O O . ILE A 1 202 ? 26.359 2.151 -19.971 1.00 81.25 202 ILE A O 1
ATOM 1588 N N . GLY A 1 203 ? 26.308 3.835 -21.460 1.00 81.94 203 GLY A N 1
ATOM 1589 C CA . GLY A 1 203 ? 26.642 4.887 -20.506 1.00 81.94 203 GLY A CA 1
ATOM 1590 C C . GLY A 1 203 ? 25.640 4.986 -19.357 1.00 81.94 203 GLY A C 1
ATOM 1591 O O . GLY A 1 203 ? 26.057 5.205 -18.221 1.00 81.94 203 GLY A O 1
ATOM 1592 N N . TRP A 1 204 ? 24.349 4.745 -19.611 1.00 89.50 204 TRP A N 1
ATOM 1593 C CA . TRP A 1 204 ? 23.314 4.764 -18.571 1.00 89.50 204 TRP A CA 1
ATOM 1594 C C . TRP A 1 204 ? 23.557 3.689 -17.505 1.00 89.50 204 TRP A C 1
ATOM 1596 O O . TRP A 1 204 ? 23.379 3.948 -16.316 1.00 89.50 204 TRP A O 1
ATOM 1606 N N . PHE A 1 205 ? 24.018 2.502 -17.908 1.00 86.00 205 PHE A N 1
ATOM 1607 C CA . PHE A 1 205 ? 24.322 1.394 -16.994 1.00 86.00 205 PHE A CA 1
ATOM 1608 C C . PHE A 1 205 ? 25.646 1.594 -16.258 1.00 86.00 205 PHE A C 1
ATOM 1610 O O . PHE A 1 205 ? 25.714 1.386 -15.046 1.00 86.00 205 PHE A O 1
ATOM 1617 N N . VAL A 1 206 ? 26.685 2.051 -16.963 1.00 83.75 206 VAL A N 1
ATOM 1618 C CA . VAL A 1 206 ? 27.997 2.347 -16.360 1.00 83.75 206 VAL A CA 1
ATOM 1619 C C . VAL A 1 206 ? 27.874 3.444 -15.301 1.00 83.75 206 VAL A C 1
ATOM 1621 O O . VAL A 1 206 ? 28.437 3.329 -14.214 1.00 83.75 206 VAL A O 1
ATOM 1624 N N . GLN A 1 207 ? 27.099 4.488 -15.593 1.00 84.88 207 GLN A N 1
ATOM 1625 C CA . GLN A 1 207 ? 26.889 5.625 -14.695 1.00 84.88 207 GLN A CA 1
ATOM 1626 C C . GLN A 1 207 ? 25.738 5.403 -13.699 1.00 84.88 207 GLN A C 1
ATOM 1628 O O . GLN A 1 207 ? 25.439 6.291 -12.902 1.00 84.88 207 GLN A O 1
ATOM 1633 N N . ARG A 1 208 ? 25.105 4.223 -13.718 1.00 87.31 208 ARG A N 1
ATOM 1634 C CA . ARG A 1 208 ? 24.011 3.831 -12.818 1.00 87.31 208 ARG A CA 1
ATOM 1635 C C . ARG A 1 208 ? 22.856 4.832 -12.776 1.00 87.31 208 ARG A C 1
ATOM 1637 O O . ARG A 1 208 ? 22.438 5.271 -11.700 1.00 87.31 208 ARG A O 1
ATOM 1644 N N . TYR A 1 209 ? 22.359 5.202 -13.954 1.00 91.94 209 TYR A N 1
ATOM 1645 C CA . TYR A 1 209 ? 21.265 6.161 -14.100 1.00 91.94 209 TYR A CA 1
ATOM 1646 C C . TYR A 1 209 ? 20.031 5.698 -13.338 1.00 91.94 209 TYR A C 1
ATOM 1648 O O . TYR A 1 209 ? 19.769 4.497 -13.216 1.00 91.94 209 TYR A O 1
ATOM 1656 N N . ARG A 1 210 ? 19.272 6.670 -12.823 1.00 93.69 210 ARG A N 1
ATOM 1657 C CA . ARG A 1 210 ? 17.988 6.392 -12.186 1.00 93.69 210 ARG A CA 1
ATOM 1658 C C . ARG A 1 210 ? 17.038 5.830 -13.224 1.00 93.69 210 ARG A C 1
ATOM 1660 O O . ARG A 1 210 ? 16.979 6.318 -14.355 1.00 93.69 210 ARG A O 1
ATOM 1667 N N . ALA A 1 211 ? 16.288 4.822 -12.816 1.00 91.75 211 ALA A N 1
ATOM 1668 C CA . ALA A 1 211 ? 15.240 4.273 -13.639 1.00 91.75 211 ALA A CA 1
ATOM 1669 C C . ALA A 1 211 ? 14.057 3.833 -12.788 1.00 91.75 211 ALA A C 1
ATOM 1671 O O . ALA A 1 211 ? 14.196 3.501 -11.606 1.00 91.75 211 ALA A O 1
ATOM 1672 N N . ASP A 1 212 ? 12.912 3.812 -13.446 1.00 91.38 212 ASP A N 1
ATOM 1673 C CA . ASP A 1 212 ? 11.755 3.060 -13.013 1.00 91.38 212 ASP A CA 1
ATOM 1674 C C . ASP A 1 212 ? 11.682 1.785 -13.844 1.00 91.38 212 ASP A C 1
ATOM 1676 O O . ASP A 1 212 ? 11.898 1.823 -15.060 1.00 91.38 212 ASP A O 1
ATOM 1680 N N . PHE A 1 213 ? 11.372 0.668 -13.198 1.00 88.06 213 PHE A N 1
ATOM 1681 C CA . PHE A 1 213 ? 11.406 -0.654 -13.806 1.00 88.06 213 PHE A CA 1
ATOM 1682 C C . PHE A 1 213 ? 10.116 -1.419 -13.551 1.00 88.06 213 PHE A C 1
ATOM 1684 O O . PHE A 1 213 ? 9.620 -1.496 -12.426 1.00 88.06 213 PHE A O 1
ATOM 1691 N N . ILE A 1 214 ? 9.590 -2.015 -14.616 1.00 85.88 214 ILE A N 1
ATOM 1692 C CA . ILE A 1 214 ? 8.466 -2.943 -14.557 1.00 85.88 214 ILE A CA 1
ATOM 1693 C C . ILE A 1 214 ? 8.963 -4.273 -15.120 1.00 85.88 214 ILE A C 1
ATOM 1695 O O . ILE A 1 214 ? 9.298 -4.320 -16.308 1.00 85.88 214 ILE A O 1
ATOM 1699 N N . PRO A 1 215 ? 9.025 -5.339 -14.307 1.00 82.94 215 PRO A N 1
ATOM 1700 C CA . PRO A 1 215 ? 9.490 -6.635 -14.777 1.00 82.94 215 PRO A CA 1
ATOM 1701 C C . PRO A 1 215 ? 8.566 -7.202 -15.861 1.00 82.94 215 PRO A C 1
ATOM 1703 O O . PRO A 1 215 ? 7.365 -6.911 -15.901 1.00 82.94 215 PRO A O 1
ATOM 1706 N N . ALA A 1 216 ? 9.150 -8.019 -16.740 1.00 80.12 216 ALA A N 1
ATOM 1707 C CA . ALA A 1 216 ? 8.394 -8.876 -17.647 1.00 80.12 216 ALA A CA 1
ATOM 1708 C C . ALA A 1 216 ? 7.528 -9.859 -16.836 1.00 80.12 216 ALA A C 1
ATOM 1710 O O . ALA A 1 216 ? 7.865 -10.177 -15.693 1.00 80.12 216 ALA A O 1
ATOM 1711 N N . ARG A 1 217 ? 6.414 -10.306 -17.420 1.00 67.44 217 ARG A N 1
ATOM 1712 C CA . ARG A 1 217 ? 5.565 -11.349 -16.827 1.00 67.44 217 ARG A CA 1
ATOM 1713 C C . ARG A 1 217 ? 6.125 -12.740 -17.050 1.00 67.44 217 ARG A C 1
ATOM 1715 O O . ARG A 1 217 ? 6.748 -12.941 -18.114 1.00 67.44 217 ARG A O 1
#

Secondary structure (DSSP, 8-state):
---------GGGGSTTS------HHHHHIIIIIHHHT--HHHHHHHTT--HHHHHHHHTTSSPPPHHHHHHHHHHHT--HHHHHHHHHHHHHHHHTT-HHHHT-PPPP--TTS---SSSSEEEEEEE-----SSS---TT-EEEEE---SSSS--S--EEE--TT-EEEEE-TTS-EEEEEE-EE-TTS-EE-TTSPTTHHHHHHHTT-EEEEE---